Protein AF-A0A960D565-F1 (afdb_monomer_lite)

Sequence (225 aa):
TYYKDFEEKGSPVTPAINPNILAIGGDLSMMVARTDEEAIKRLGVGGGFFSFGIMHYYLTGMHTPGRTKVWELYEQAVKEDPTLAYGPGRGAIGSPDTVRQFLRDYEASGVDEIILLLNPRAHEGIMESIEIMGSEILPEFIERDEKAVAAKAKRLEPVIEKVEARRRPSEAPLFDDTYAFGGLPTGQGGKFTASEIPEAWAEINEGRVQAAQAEKDARAREASS

Radius of gyration: 29.11 Å; chains: 1; bounding box: 78×40×80 Å

Foldseek 3Di:
DLLVCLLPPAADQDPDDDSAAEDDDLQAAAFEDQWLVVLQVQLPLQRLLSVQVCCQPPPDHDDDPPPDDSVVVQVVVCVVPVVSSHGPPSHCTTYLVSNLVVVVVCVVVVHLHYDHDHGDGPPVRVVVRVVCCVPPRVVVCVVCNVVVVVVVCVVCVVSVVSNHVNYDPHPDDDDDPPDDDDPWDADDPRPDTDCVVVVVVVVVVVVVVVVVVVVVVVVVVVVVD

pLDDT: mean 88.99, std 9.11, range [56.94, 98.38]

Structure (mmCIF, N/CA/C/O backbone):
data_AF-A0A960D565-F1
#
_entry.id   AF-A0A960D565-F1
#
loop_
_atom_site.group_PDB
_atom_site.id
_atom_site.type_symbol
_atom_site.label_atom_id
_atom_site.label_alt_id
_atom_site.label_comp_id
_atom_site.label_asym_id
_atom_site.label_entity_id
_atom_site.label_seq_id
_atom_site.pdbx_PDB_ins_code
_atom_site.Cartn_x
_atom_site.Cartn_y
_atom_site.Cartn_z
_atom_site.occupancy
_atom_site.B_iso_or_equiv
_atom_site.auth_seq_id
_atom_site.auth_comp_id
_atom_site.auth_asym_id
_atom_site.auth_atom_id
_atom_site.pdbx_PDB_model_num
ATOM 1 N N . THR A 1 1 ? -4.685 6.813 -20.535 1.00 85.06 1 THR A N 1
ATOM 2 C CA . THR A 1 1 ? -4.817 5.801 -19.463 1.00 85.06 1 THR A CA 1
ATOM 3 C C . THR A 1 1 ? -3.486 5.099 -19.337 1.00 85.06 1 THR A C 1
ATOM 5 O O . THR A 1 1 ? -2.780 5.032 -20.338 1.00 85.06 1 THR A O 1
ATOM 8 N N . TYR A 1 2 ? -3.149 4.575 -18.156 1.00 93.25 2 TYR A N 1
ATOM 9 C CA . TYR A 1 2 ? -1.852 3.935 -17.899 1.00 93.25 2 TYR A CA 1
ATOM 10 C C . TYR A 1 2 ? -1.435 2.951 -19.007 1.00 93.25 2 TYR A C 1
ATOM 12 O O . TYR A 1 2 ? -0.398 3.142 -19.629 1.00 93.25 2 TYR A O 1
ATOM 20 N N . TYR A 1 3 ? -2.282 1.968 -19.341 1.00 95.00 3 TYR A N 1
ATOM 21 C CA . TYR A 1 3 ? -1.931 0.941 -20.332 1.00 95.00 3 TYR A CA 1
ATOM 22 C C . TYR A 1 3 ? -1.745 1.475 -21.756 1.00 95.00 3 TYR A C 1
ATOM 24 O O . TYR A 1 3 ? -0.955 0.914 -22.508 1.00 95.00 3 TYR A O 1
ATOM 32 N N . LYS A 1 4 ? -2.426 2.570 -22.121 1.00 95.62 4 LYS A N 1
ATOM 33 C CA . LYS A 1 4 ? -2.224 3.222 -23.420 1.00 95.62 4 LYS A CA 1
ATOM 34 C C . LYS A 1 4 ? -0.838 3.859 -23.490 1.00 95.62 4 LYS A C 1
ATOM 36 O O . LYS A 1 4 ? -0.105 3.624 -24.440 1.00 95.62 4 LYS A O 1
ATOM 41 N N . ASP A 1 5 ? -0.471 4.640 -22.474 1.00 96.62 5 ASP A N 1
ATOM 42 C CA . ASP A 1 5 ? 0.853 5.265 -22.421 1.00 96.62 5 ASP A CA 1
ATOM 43 C C . ASP A 1 5 ? 1.962 4.211 -22.301 1.00 96.62 5 ASP A C 1
ATOM 45 O O . ASP A 1 5 ? 2.998 4.334 -22.953 1.00 96.62 5 ASP A O 1
ATOM 49 N N . PHE A 1 6 ? 1.722 3.147 -21.532 1.00 96.56 6 PHE A N 1
ATOM 50 C CA . PHE A 1 6 ? 2.617 2.000 -21.440 1.00 96.56 6 PHE A CA 1
ATOM 51 C C . PHE A 1 6 ? 2.845 1.354 -22.814 1.00 96.56 6 PHE A C 1
ATOM 53 O O . PHE A 1 6 ? 3.991 1.220 -23.232 1.00 96.56 6 PHE A O 1
ATOM 60 N N . GLU A 1 7 ? 1.783 1.044 -23.563 1.00 97.50 7 GLU A N 1
ATOM 61 C CA . GLU A 1 7 ? 1.895 0.474 -24.910 1.00 97.50 7 GLU A CA 1
ATOM 62 C C . GLU A 1 7 ? 2.591 1.421 -25.896 1.00 97.50 7 GLU A C 1
ATOM 64 O O . GLU A 1 7 ? 3.487 1.003 -26.632 1.00 97.50 7 GLU A O 1
ATOM 69 N N . GLU A 1 8 ? 2.199 2.694 -25.931 1.00 97.50 8 GLU A N 1
ATOM 70 C CA . GLU A 1 8 ? 2.663 3.659 -26.933 1.00 97.50 8 GLU A CA 1
ATOM 71 C C . GLU A 1 8 ? 4.096 4.142 -26.676 1.00 97.50 8 GLU A C 1
ATOM 73 O O . GLU A 1 8 ? 4.833 4.397 -27.629 1.00 97.50 8 GLU A O 1
ATOM 78 N N . LYS A 1 9 ? 4.498 4.268 -25.405 1.00 96.69 9 LYS A N 1
ATOM 79 C CA . LYS A 1 9 ? 5.725 4.983 -25.005 1.00 96.69 9 LYS A CA 1
ATOM 80 C C . LYS A 1 9 ? 6.667 4.166 -24.122 1.00 96.69 9 LYS A C 1
ATOM 82 O O . LYS A 1 9 ? 7.803 4.591 -23.925 1.00 96.69 9 LYS A O 1
ATOM 87 N N . GLY A 1 10 ? 6.232 3.025 -23.585 1.00 96.19 10 GLY A N 1
ATOM 88 C CA . GLY A 1 10 ? 7.044 2.202 -22.690 1.00 96.19 10 GLY A CA 1
ATOM 89 C C . GLY A 1 10 ? 8.362 1.765 -23.334 1.00 96.19 10 GLY A C 1
ATOM 90 O O . GLY A 1 10 ? 8.370 1.286 -24.471 1.00 96.19 10 GLY A O 1
ATOM 91 N N . SER A 1 11 ? 9.463 1.931 -22.592 1.00 95.00 11 SER A N 1
ATOM 92 C CA . SER A 1 11 ? 10.808 1.446 -22.927 1.00 95.00 11 SER A CA 1
ATOM 93 C C . SER A 1 11 ? 11.440 0.859 -21.655 1.00 95.00 11 SER A C 1
ATOM 95 O O . SER A 1 11 ? 11.743 1.610 -20.723 1.00 95.00 11 SER A O 1
ATOM 97 N N . PRO A 1 12 ? 11.580 -0.473 -21.562 1.00 94.25 12 PRO A N 1
ATOM 98 C CA . PRO A 1 12 ? 12.093 -1.137 -20.370 1.00 94.25 12 PRO A CA 1
ATOM 99 C C . PRO A 1 12 ? 13.571 -0.844 -20.121 1.00 94.25 12 PRO A C 1
ATOM 101 O O . PRO A 1 12 ? 14.382 -0.840 -21.048 1.00 94.25 12 PRO A O 1
ATOM 104 N N . VAL A 1 13 ? 13.925 -0.701 -18.845 1.00 90.75 13 VAL A N 1
ATOM 105 C CA . VAL A 1 13 ? 15.321 -0.599 -18.379 1.00 90.75 13 VAL A CA 1
ATOM 106 C C . VAL A 1 13 ? 15.729 -1.778 -17.493 1.00 90.75 13 VAL A C 1
ATOM 108 O O . VAL A 1 13 ? 16.907 -2.101 -17.397 1.00 90.75 13 VAL A O 1
ATOM 111 N N . THR A 1 14 ? 14.758 -2.466 -16.888 1.00 88.88 14 THR A N 1
ATOM 112 C CA . THR A 1 14 ? 14.962 -3.658 -16.056 1.00 88.88 14 THR A CA 1
ATOM 113 C C . THR A 1 14 ? 14.740 -4.937 -16.860 1.00 88.88 14 THR A C 1
ATOM 115 O O . THR A 1 14 ? 13.926 -4.922 -17.787 1.00 88.88 14 THR A O 1
ATOM 118 N N . PRO A 1 15 ? 15.402 -6.059 -16.519 1.00 85.94 15 PRO A N 1
ATOM 119 C CA . PRO A 1 15 ? 15.231 -7.322 -17.242 1.00 85.94 15 PRO A CA 1
ATOM 120 C C . PRO A 1 15 ? 13.779 -7.812 -17.301 1.00 85.94 15 PRO A C 1
ATOM 122 O O . PRO A 1 15 ? 13.343 -8.302 -18.334 1.00 85.94 15 PRO A O 1
ATOM 125 N N . ALA A 1 16 ? 13.019 -7.629 -16.219 1.00 92.62 16 ALA A N 1
ATOM 126 C CA . ALA A 1 16 ? 11.606 -7.980 -16.158 1.00 92.62 16 ALA A CA 1
ATOM 127 C C . ALA A 1 16 ? 10.717 -6.735 -16.274 1.00 92.62 16 ALA A C 1
ATOM 129 O O . ALA A 1 16 ? 11.010 -5.692 -15.680 1.00 92.62 16 ALA A O 1
ATOM 130 N N . ILE A 1 17 ? 9.619 -6.873 -17.018 1.00 95.06 17 ILE A N 1
ATOM 131 C CA . ILE A 1 17 ? 8.534 -5.895 -17.103 1.00 95.06 17 ILE A CA 1
ATOM 132 C C . ILE A 1 17 ? 7.437 -6.320 -16.123 1.00 95.06 17 ILE A C 1
ATOM 134 O O . ILE A 1 17 ? 6.925 -7.432 -16.227 1.00 95.06 17 ILE A O 1
ATOM 138 N N . ASN A 1 18 ? 7.033 -5.418 -15.226 1.00 94.88 18 ASN A N 1
ATOM 139 C CA . ASN A 1 18 ? 5.827 -5.571 -14.416 1.00 94.88 18 ASN A CA 1
ATOM 140 C C . ASN A 1 18 ? 4.820 -4.464 -14.792 1.00 94.88 18 ASN A C 1
ATOM 142 O O . ASN A 1 18 ? 5.065 -3.303 -14.461 1.00 94.88 18 ASN A O 1
ATOM 146 N N . PRO A 1 19 ? 3.716 -4.786 -15.494 1.00 94.94 19 PRO A N 1
ATOM 147 C CA . PRO A 1 19 ? 2.692 -3.816 -15.869 1.00 94.94 19 PRO A CA 1
ATOM 148 C C . PRO A 1 19 ? 1.563 -3.697 -14.822 1.00 94.94 19 PRO A C 1
ATOM 150 O O . PRO A 1 19 ? 0.456 -3.279 -15.168 1.00 94.94 19 PRO A O 1
ATOM 153 N N . ASN A 1 20 ? 1.779 -4.134 -13.577 1.00 95.50 20 ASN A N 1
ATOM 154 C CA . ASN A 1 20 ? 0.812 -3.977 -12.490 1.00 95.50 20 ASN A CA 1
ATOM 155 C C . ASN A 1 20 ? 0.698 -2.529 -12.016 1.00 95.50 20 ASN A C 1
ATOM 157 O O . ASN A 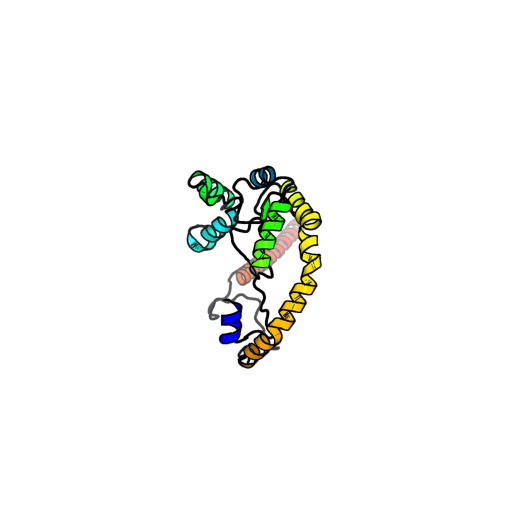1 20 ? 1.672 -1.774 -11.983 1.00 95.50 20 ASN A O 1
ATOM 161 N N . ILE A 1 21 ? -0.522 -2.156 -11.640 1.00 94.88 21 ILE A N 1
ATOM 162 C CA . ILE A 1 21 ? -0.859 -0.891 -11.007 1.00 94.88 21 ILE A CA 1
ATOM 163 C C . ILE A 1 21 ? -1.050 -1.163 -9.520 1.00 94.88 21 ILE A C 1
ATOM 165 O O . ILE A 1 21 ? -2.016 -1.804 -9.109 1.00 94.88 21 ILE A O 1
ATOM 169 N N . LEU A 1 22 ? -0.132 -0.624 -8.725 1.00 94.50 22 LEU A N 1
ATOM 170 C CA . LEU A 1 22 ? -0.227 -0.591 -7.275 1.00 94.50 22 LEU A CA 1
ATOM 171 C C . LEU A 1 22 ? -0.878 0.724 -6.835 1.00 94.50 22 LEU A C 1
ATOM 173 O O . LEU A 1 22 ? -0.367 1.808 -7.129 1.00 94.50 22 LEU A O 1
ATOM 177 N N . ALA A 1 23 ? -1.980 0.632 -6.096 1.00 91.06 23 ALA A N 1
ATOM 178 C CA . ALA A 1 23 ? -2.520 1.752 -5.347 1.00 91.06 23 ALA A CA 1
ATOM 179 C C . ALA A 1 23 ? -1.784 1.886 -4.009 1.00 91.06 23 ALA A C 1
ATOM 181 O O . ALA A 1 23 ? -1.830 1.011 -3.142 1.00 91.06 23 ALA A O 1
ATOM 182 N N . ILE A 1 24 ? -1.122 3.026 -3.848 1.00 85.25 24 ILE A N 1
ATOM 183 C CA . ILE A 1 24 ? -0.512 3.469 -2.601 1.00 85.25 24 ILE A CA 1
ATOM 184 C C . ILE A 1 24 ? -0.930 4.919 -2.363 1.00 85.25 24 ILE A C 1
ATOM 186 O O . ILE A 1 24 ? -0.957 5.728 -3.290 1.00 85.25 24 ILE A O 1
ATOM 190 N N . GLY A 1 25 ? -1.264 5.254 -1.124 1.00 69.75 25 GLY A N 1
ATOM 191 C CA . GLY A 1 25 ? -1.699 6.592 -0.745 1.00 69.75 25 GLY A CA 1
ATOM 192 C C . GLY A 1 25 ? -1.537 6.780 0.751 1.00 69.75 25 GLY A C 1
ATOM 193 O O . GLY A 1 25 ? -1.761 5.847 1.521 1.00 69.75 25 GLY A O 1
ATOM 194 N N . GLY A 1 26 ? -1.122 7.978 1.173 1.00 67.88 26 GLY A N 1
ATOM 195 C CA . GLY A 1 26 ? -0.968 8.286 2.599 1.00 67.88 26 GLY A CA 1
ATOM 196 C C . GLY A 1 26 ? -2.291 8.322 3.370 1.00 67.88 26 GLY A C 1
ATOM 197 O O . GLY A 1 26 ? -2.299 8.398 4.596 1.00 67.88 26 GLY A O 1
ATOM 198 N N . ASP A 1 27 ? -3.402 8.240 2.645 1.00 72.25 27 ASP A N 1
ATOM 199 C CA . ASP A 1 27 ? -4.770 8.209 3.123 1.00 72.25 27 ASP A CA 1
ATOM 200 C C . ASP A 1 27 ? -5.386 6.797 3.173 1.00 72.25 27 ASP A C 1
ATOM 202 O O . ASP A 1 27 ? -6.397 6.632 3.858 1.00 72.25 27 ASP A O 1
ATOM 206 N N . LEU A 1 28 ? -4.733 5.773 2.591 1.00 83.19 28 LEU A N 1
ATOM 207 C CA . LEU A 1 28 ? -5.155 4.358 2.592 1.00 83.19 28 LEU A CA 1
ATOM 208 C C . LEU A 1 28 ? -4.967 3.662 3.954 1.00 83.19 28 LEU A C 1
ATOM 210 O O . LEU A 1 28 ? -4.395 2.575 4.063 1.00 83.19 28 LEU A O 1
ATOM 214 N N . SER A 1 29 ? -5.454 4.286 5.023 1.00 89.25 29 SER A N 1
ATOM 215 C CA . SER A 1 29 ? -5.523 3.664 6.344 1.00 89.25 29 SER A CA 1
ATOM 216 C C . SER A 1 29 ? -6.445 2.448 6.340 1.00 89.25 29 SER A C 1
ATOM 218 O O . SER A 1 29 ? -7.487 2.446 5.685 1.00 89.25 29 SER A O 1
ATOM 220 N N . MET A 1 30 ? -6.097 1.442 7.138 1.00 92.62 30 MET A N 1
ATOM 221 C CA . MET A 1 30 ? -6.957 0.304 7.435 1.00 92.62 30 MET A CA 1
ATOM 222 C C . MET A 1 30 ? -7.348 0.299 8.908 1.00 92.62 30 MET A C 1
ATOM 224 O O . MET A 1 30 ? -6.510 0.451 9.798 1.00 92.62 30 MET A O 1
ATOM 228 N N . MET A 1 31 ? -8.634 0.091 9.157 1.00 94.50 31 MET A N 1
ATOM 229 C CA . MET A 1 31 ? -9.167 -0.233 10.474 1.00 94.50 31 MET A CA 1
ATOM 230 C C . MET A 1 31 ? -10.459 -1.009 10.268 1.00 94.50 31 MET A C 1
ATOM 232 O O . MET A 1 31 ? -11.455 -0.441 9.819 1.00 94.50 31 MET A O 1
ATOM 236 N N . VAL A 1 32 ? -10.434 -2.302 10.576 1.00 96.00 32 VAL A N 1
ATOM 237 C CA . VAL A 1 32 ? -11.575 -3.191 10.351 1.00 96.00 32 VAL A CA 1
ATOM 238 C C . VAL A 1 32 ? -12.155 -3.592 11.698 1.00 96.00 32 VAL A C 1
ATOM 240 O O . VAL A 1 32 ? -11.440 -3.986 12.618 1.00 96.00 32 VAL A O 1
ATOM 243 N N . ALA A 1 33 ? -13.468 -3.474 11.834 1.00 96.81 33 ALA A N 1
ATOM 244 C CA . ALA A 1 33 ? -14.188 -3.922 13.018 1.00 96.81 33 ALA A CA 1
ATOM 245 C C . ALA A 1 33 ? -15.498 -4.591 12.606 1.00 96.81 33 ALA A C 1
ATOM 247 O O . ALA A 1 33 ? -15.840 -4.641 11.432 1.00 96.81 33 ALA A O 1
ATOM 248 N N . ARG A 1 34 ? -16.266 -5.096 13.573 1.00 97.12 34 ARG A N 1
ATOM 249 C CA . ARG A 1 34 ? -17.564 -5.736 13.298 1.00 97.12 34 ARG A CA 1
ATOM 250 C C . ARG A 1 34 ? -18.600 -4.786 12.686 1.00 97.12 34 ARG A C 1
ATOM 252 O O . ARG A 1 34 ? -19.482 -5.236 11.967 1.00 97.12 34 ARG A O 1
ATOM 259 N N . THR A 1 35 ? -18.479 -3.492 12.962 1.00 97.25 35 THR A N 1
ATOM 260 C CA . THR A 1 35 ? -19.380 -2.426 12.499 1.00 97.25 35 THR A CA 1
ATOM 261 C C . THR A 1 35 ? -18.566 -1.205 12.091 1.00 97.25 35 THR A C 1
ATOM 263 O O . THR A 1 35 ? -17.500 -0.969 12.671 1.00 97.25 35 THR A O 1
ATOM 266 N N . ASP A 1 36 ? -19.097 -0.388 11.185 1.00 95.88 36 ASP A N 1
ATOM 267 C CA . ASP A 1 36 ? -18.451 0.846 10.727 1.00 95.88 36 ASP A CA 1
ATOM 268 C C . ASP A 1 36 ? -18.166 1.811 11.888 1.00 95.88 36 ASP A C 1
ATOM 270 O O . ASP A 1 36 ? -17.071 2.366 11.990 1.00 95.88 36 ASP A O 1
ATOM 274 N N . GLU A 1 37 ? -19.102 1.953 12.827 1.00 95.81 37 GLU A N 1
ATOM 275 C CA . GLU A 1 37 ? -18.974 2.852 13.978 1.00 95.81 37 GLU A CA 1
ATOM 276 C C . GLU A 1 37 ? -17.808 2.461 14.890 1.00 95.81 37 GLU A C 1
ATOM 278 O O . GLU A 1 37 ? -17.038 3.313 15.336 1.00 95.81 37 GLU A O 1
ATOM 283 N N . GLU A 1 38 ? -17.654 1.164 15.154 1.00 95.62 38 GLU A N 1
ATOM 284 C CA . GLU A 1 38 ? -16.557 0.647 15.972 1.00 95.62 38 GLU A CA 1
ATOM 285 C C . GLU A 1 38 ? -15.209 0.812 15.257 1.00 95.62 38 GLU A C 1
ATOM 287 O O . GLU A 1 38 ? -14.231 1.199 15.894 1.00 95.62 38 GLU A O 1
ATOM 292 N N . ALA A 1 39 ? -15.151 0.615 13.935 1.00 94.44 39 ALA A N 1
ATOM 293 C CA . ALA A 1 39 ? -13.942 0.871 13.153 1.00 94.44 39 ALA A CA 1
ATOM 294 C C . ALA A 1 39 ? -13.538 2.352 13.215 1.00 94.44 39 ALA A C 1
ATOM 296 O O . ALA A 1 39 ? -12.376 2.667 13.467 1.00 94.44 39 ALA A O 1
ATOM 297 N N . ILE A 1 40 ? -14.497 3.272 13.075 1.00 92.12 40 ILE A N 1
ATOM 298 C CA . ILE A 1 40 ? -14.267 4.722 13.182 1.00 92.12 40 ILE A CA 1
ATOM 299 C C . ILE A 1 40 ? -13.796 5.098 14.584 1.00 92.12 40 ILE A C 1
ATOM 301 O O . ILE A 1 40 ? -12.814 5.822 14.742 1.00 92.12 40 ILE A O 1
ATOM 305 N N . LYS A 1 41 ? -14.458 4.582 15.620 1.00 92.81 41 LYS A N 1
ATOM 306 C CA . LYS A 1 41 ? -14.073 4.819 17.015 1.00 92.81 41 LYS A CA 1
ATOM 307 C C . LYS A 1 41 ? -12.656 4.316 17.292 1.00 92.81 41 LYS A C 1
ATOM 309 O O . LYS A 1 41 ? -11.856 5.027 17.904 1.00 92.81 41 LYS A O 1
ATOM 314 N N . ARG A 1 42 ? -12.322 3.117 16.808 1.00 92.38 42 ARG A N 1
ATOM 315 C CA . ARG A 1 42 ? -10.977 2.541 16.918 1.00 92.38 42 ARG A CA 1
ATOM 316 C C . ARG A 1 42 ? -9.956 3.319 16.129 1.00 92.38 42 ARG A C 1
ATOM 318 O O . ARG A 1 42 ? -8.860 3.484 16.645 1.00 92.38 42 ARG A O 1
ATOM 325 N N . LEU A 1 43 ? -10.288 3.840 14.951 1.00 90.94 43 LEU A N 1
ATOM 326 C CA . LEU A 1 43 ? -9.401 4.683 14.150 1.00 90.94 43 LEU A CA 1
ATOM 327 C C . LEU A 1 43 ? -9.174 6.054 14.790 1.00 90.94 43 LEU A C 1
ATOM 329 O O . LEU A 1 43 ? -8.057 6.562 14.733 1.00 90.94 43 LEU A O 1
ATOM 333 N N . GLY A 1 44 ? -10.195 6.633 15.431 1.00 91.00 44 GLY A N 1
ATOM 334 C CA . GLY A 1 44 ? -10.160 7.967 16.033 1.00 91.00 44 GLY A CA 1
ATOM 335 C C . GLY A 1 44 ? -9.550 8.990 15.083 1.00 91.00 44 GLY A C 1
ATOM 336 O O . GLY A 1 44 ? -10.069 9.200 13.997 1.00 91.00 44 GLY A O 1
ATOM 337 N N . VAL A 1 45 ? -8.427 9.594 15.480 1.00 90.38 45 VAL A N 1
ATOM 338 C CA . VAL A 1 45 ? -7.703 10.561 14.643 1.00 90.38 45 VAL A CA 1
ATOM 339 C C . VAL A 1 45 ? -6.536 9.947 13.876 1.00 90.38 45 VAL A C 1
ATOM 341 O O . VAL A 1 45 ? -5.762 10.676 13.291 1.00 90.38 45 VAL A O 1
ATOM 344 N N . GLY A 1 46 ? -6.332 8.631 13.890 1.00 88.56 46 GLY A N 1
ATOM 345 C CA . GLY A 1 46 ? -5.123 8.012 13.334 1.00 88.56 46 GLY A CA 1
ATOM 346 C C . GLY A 1 46 ? -5.014 8.031 11.807 1.00 88.56 46 GLY A C 1
ATOM 347 O O . GLY A 1 46 ? -3.926 7.784 11.295 1.00 88.56 46 GLY A O 1
ATOM 348 N N . GLY A 1 47 ? -6.101 8.313 11.084 1.00 89.12 47 GLY A N 1
ATOM 349 C CA . GLY A 1 47 ? -6.184 8.129 9.633 1.00 89.12 47 GLY A CA 1
ATOM 350 C C . GLY A 1 47 ? -5.183 8.952 8.816 1.00 89.12 47 GLY A C 1
ATOM 351 O O . GLY A 1 47 ? -4.666 8.459 7.816 1.00 89.12 47 GLY A O 1
ATOM 352 N N . GLY A 1 48 ? -4.893 10.186 9.230 1.00 89.31 48 GLY A N 1
ATOM 353 C CA . GLY A 1 48 ? -4.004 11.106 8.511 1.00 89.31 48 GLY A CA 1
ATOM 354 C C . GLY A 1 48 ? -2.577 11.177 9.043 1.00 89.31 48 GLY A C 1
ATOM 355 O O . GLY A 1 48 ? -1.776 11.972 8.544 1.00 89.31 48 GLY A O 1
ATOM 356 N N . PHE A 1 49 ? -2.223 10.341 10.024 1.00 90.81 49 PHE A N 1
ATOM 357 C CA . PHE A 1 49 ? -0.910 10.397 10.665 1.00 90.81 49 PHE A CA 1
ATOM 358 C C . PHE A 1 49 ? 0.240 10.154 9.682 1.00 90.81 49 PHE A C 1
ATOM 360 O O . PHE A 1 49 ? 1.244 10.864 9.720 1.00 90.81 49 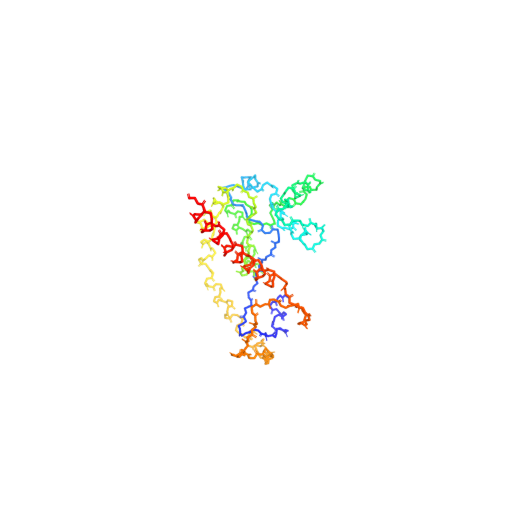PHE A O 1
ATOM 367 N N . PHE A 1 50 ? 0.093 9.189 8.772 1.00 89.88 50 PHE A N 1
ATOM 368 C CA . PHE A 1 50 ? 1.134 8.885 7.793 1.00 89.88 50 PHE A CA 1
ATOM 369 C C . PHE A 1 50 ? 1.390 10.060 6.835 1.00 89.88 50 PHE A C 1
ATOM 371 O O . PHE A 1 50 ? 2.539 10.467 6.655 1.00 89.88 50 PHE A O 1
ATOM 378 N N . SER A 1 51 ? 0.332 10.671 6.288 1.00 88.69 51 SER A N 1
ATOM 379 C CA . SER A 1 51 ? 0.447 11.887 5.469 1.00 88.69 51 SER A CA 1
ATOM 380 C C . SER A 1 51 ? 1.077 13.047 6.238 1.00 88.69 51 SER A C 1
ATOM 382 O O . SER A 1 51 ? 1.951 13.735 5.706 1.00 88.69 51 SER A O 1
ATOM 384 N N . PHE A 1 52 ? 0.698 13.243 7.504 1.00 90.56 52 PHE A N 1
ATOM 385 C CA . PHE A 1 52 ? 1.343 14.234 8.364 1.00 90.56 52 PHE A CA 1
ATOM 386 C C . PHE A 1 52 ? 2.841 13.947 8.540 1.00 90.56 52 PHE A C 1
ATOM 388 O O . PHE A 1 52 ? 3.660 14.860 8.447 1.00 90.56 52 PHE A O 1
ATOM 395 N N . GLY A 1 53 ? 3.215 12.680 8.735 1.00 90.75 53 GLY A N 1
ATOM 396 C CA . GLY A 1 53 ? 4.605 12.240 8.826 1.00 90.75 53 GLY A CA 1
ATOM 397 C C . GLY A 1 53 ? 5.411 12.576 7.572 1.00 90.75 53 GLY A C 1
ATOM 398 O O . GLY A 1 53 ? 6.496 13.142 7.688 1.00 90.75 53 GLY A O 1
ATOM 399 N N . ILE A 1 54 ? 4.871 12.311 6.376 1.00 89.81 54 ILE A N 1
ATOM 400 C CA . ILE A 1 54 ? 5.516 12.695 5.108 1.00 89.81 54 ILE A CA 1
ATOM 401 C C . ILE A 1 54 ? 5.783 14.203 5.082 1.00 89.81 54 ILE A C 1
ATOM 403 O O . ILE A 1 54 ? 6.908 14.625 4.815 1.00 89.81 54 ILE A O 1
ATOM 407 N N . MET A 1 55 ? 4.778 15.019 5.405 1.00 90.56 55 MET A N 1
ATOM 408 C CA . MET A 1 55 ? 4.934 16.475 5.433 1.00 90.56 55 MET A CA 1
ATOM 409 C C . MET A 1 55 ? 5.996 16.913 6.448 1.00 90.56 55 MET A C 1
ATOM 411 O O . MET A 1 55 ? 6.844 17.745 6.128 1.00 90.56 55 MET A O 1
ATOM 415 N N . HIS A 1 56 ? 5.999 16.321 7.645 1.00 92.12 56 HIS A N 1
ATOM 416 C CA . HIS A 1 56 ? 6.989 16.612 8.678 1.00 92.12 56 HIS A CA 1
ATOM 417 C C . HIS A 1 56 ? 8.413 16.292 8.206 1.00 92.12 56 HIS A C 1
ATOM 419 O O . HIS A 1 56 ? 9.297 17.130 8.339 1.00 92.12 56 HIS A O 1
ATOM 425 N N . TYR A 1 57 ? 8.650 15.108 7.642 1.00 91.00 57 TYR A N 1
ATOM 426 C CA . TYR A 1 57 ? 10.007 14.684 7.287 1.00 91.00 57 TYR A CA 1
ATOM 427 C C . TYR A 1 57 ? 10.548 15.325 6.010 1.00 91.00 57 TYR A C 1
ATOM 429 O O . TYR A 1 57 ? 11.754 15.539 5.915 1.00 91.00 57 TYR A O 1
ATOM 437 N N . TYR A 1 58 ? 9.689 15.619 5.034 1.00 88.12 58 TYR A N 1
ATOM 438 C CA . TYR A 1 58 ? 10.143 16.051 3.711 1.00 88.12 58 TYR A CA 1
ATOM 439 C C . TYR A 1 58 ? 9.914 17.532 3.413 1.00 88.12 58 TYR A C 1
ATOM 441 O O . TYR A 1 58 ? 10.498 18.033 2.453 1.00 88.12 58 TYR A O 1
ATOM 449 N N . LEU A 1 59 ? 9.065 18.232 4.173 1.00 86.50 59 LEU A N 1
ATOM 450 C CA . LEU A 1 59 ? 8.621 19.576 3.791 1.00 86.50 59 LEU A CA 1
ATOM 451 C C . LEU A 1 59 ? 8.686 20.599 4.927 1.00 86.50 59 LEU A C 1
ATOM 453 O O . LEU A 1 59 ? 9.351 21.620 4.778 1.00 86.50 59 LEU A O 1
ATOM 457 N N . THR A 1 60 ? 7.977 20.376 6.032 1.00 82.81 60 THR A N 1
ATOM 458 C CA . THR A 1 60 ? 7.679 21.444 7.006 1.00 82.81 60 THR A CA 1
ATOM 459 C C . THR A 1 60 ? 8.210 21.190 8.411 1.00 82.81 60 THR A C 1
ATOM 461 O O . THR A 1 60 ? 8.226 22.110 9.228 1.00 82.81 60 THR A O 1
ATOM 464 N N . GLY A 1 61 ? 8.621 19.964 8.728 1.00 87.38 61 GLY A N 1
ATOM 465 C CA . GLY A 1 61 ? 9.029 19.589 10.076 1.00 87.38 61 GLY A CA 1
ATOM 466 C C . GLY A 1 61 ? 10.518 19.772 10.338 1.00 87.38 61 GLY A C 1
ATOM 467 O O . GLY A 1 61 ? 11.359 19.696 9.447 1.00 87.38 61 GLY A O 1
ATOM 468 N N . MET A 1 62 ? 10.843 19.969 11.614 1.00 91.25 62 MET A N 1
ATOM 469 C CA . MET A 1 62 ? 12.200 19.841 12.130 1.00 91.25 62 MET A CA 1
ATOM 470 C C . MET A 1 62 ? 12.244 18.634 13.061 1.00 91.25 62 MET A C 1
ATOM 472 O O . MET A 1 62 ? 11.441 18.532 13.996 1.00 91.25 62 MET A O 1
ATOM 476 N N . HIS A 1 63 ? 13.172 17.715 12.804 1.00 93.38 63 HIS A N 1
ATOM 477 C CA . HIS A 1 63 ? 13.250 16.450 13.520 1.00 93.38 63 HIS A CA 1
ATOM 478 C C . HIS A 1 63 ? 14.560 16.321 14.295 1.00 93.38 63 HIS A C 1
ATOM 480 O O . HIS A 1 63 ? 15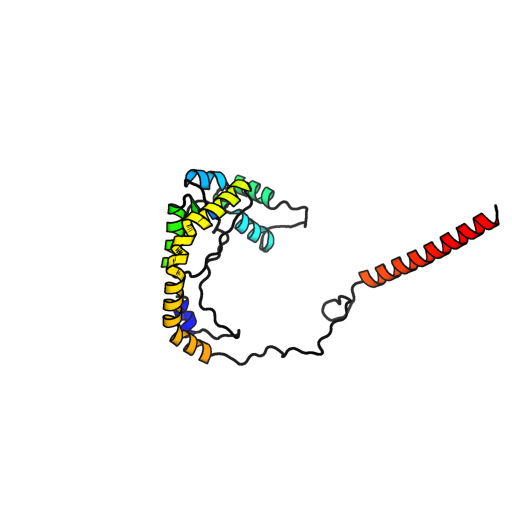.644 16.422 13.727 1.00 93.38 63 HIS A O 1
ATOM 486 N N . THR A 1 64 ? 14.446 16.005 15.582 1.00 95.50 64 THR A N 1
ATOM 487 C CA . THR A 1 64 ? 15.562 15.578 16.422 1.00 95.50 64 THR A CA 1
ATOM 488 C C . THR A 1 64 ? 15.408 14.079 16.692 1.00 95.50 64 THR A C 1
ATOM 490 O O . THR A 1 64 ? 14.474 13.693 17.411 1.00 95.50 64 THR A O 1
ATOM 493 N N . PRO A 1 65 ? 16.301 13.225 16.152 1.00 93.44 65 PRO A N 1
ATOM 494 C CA . PRO A 1 65 ? 16.227 11.776 16.326 1.00 93.44 65 PRO A CA 1
ATOM 495 C C . PRO A 1 65 ? 16.105 11.361 17.796 1.00 93.44 65 PRO A C 1
ATOM 497 O O . PRO A 1 65 ? 16.824 11.855 18.665 1.00 93.44 65 PRO A O 1
ATOM 500 N N . GLY A 1 66 ? 15.153 10.471 18.093 1.00 92.25 66 GLY A N 1
ATOM 501 C CA . GLY A 1 66 ? 14.908 9.970 19.453 1.00 92.25 66 GLY A CA 1
ATOM 502 C C . GLY A 1 66 ? 14.404 11.018 20.458 1.00 92.25 66 GLY A C 1
ATOM 503 O O . GLY A 1 66 ? 14.438 10.768 21.667 1.00 92.25 66 GLY A O 1
ATOM 504 N N . ARG A 1 67 ? 13.980 12.203 19.998 1.00 95.06 67 ARG A N 1
ATOM 505 C CA . ARG A 1 67 ? 13.426 13.279 20.842 1.00 95.06 67 ARG A CA 1
ATOM 506 C C . ARG A 1 67 ? 12.108 13.820 20.303 1.00 95.06 67 ARG A C 1
ATOM 508 O O . ARG A 1 67 ? 11.176 14.002 21.080 1.00 95.06 67 ARG A O 1
ATOM 515 N N . THR A 1 68 ? 12.015 14.064 18.997 1.00 95.25 68 THR A N 1
ATOM 516 C CA . THR A 1 68 ? 10.787 14.579 18.384 1.00 95.25 68 THR A CA 1
ATOM 517 C C . THR A 1 68 ? 9.710 13.502 18.370 1.00 95.25 68 THR A C 1
ATOM 519 O O . THR A 1 68 ? 9.845 12.468 17.715 1.00 95.25 68 THR A O 1
ATOM 522 N N . LYS A 1 69 ? 8.608 13.769 19.071 1.00 94.00 69 LYS A N 1
ATOM 523 C CA . LYS A 1 69 ? 7.441 12.891 19.129 1.00 94.00 69 LYS A CA 1
ATOM 524 C C . LYS A 1 69 ? 6.427 13.291 18.061 1.00 94.00 69 LYS A C 1
ATOM 526 O O . LYS A 1 69 ? 5.511 14.065 18.315 1.00 94.00 69 LYS A O 1
ATOM 531 N N . VAL A 1 70 ? 6.605 12.762 16.853 1.00 93.31 70 VAL A N 1
ATOM 532 C CA . VAL A 1 70 ? 5.788 13.131 15.680 1.00 93.31 70 VAL A CA 1
ATOM 533 C C . VAL A 1 70 ? 4.290 12.880 15.910 1.00 93.31 70 VAL A C 1
ATOM 535 O O . VAL A 1 70 ? 3.472 13.672 15.458 1.00 93.31 70 VAL A O 1
ATOM 538 N N . TRP A 1 71 ? 3.928 11.837 16.667 1.00 92.56 71 TRP A N 1
ATOM 539 C CA . TRP A 1 71 ? 2.533 11.569 17.044 1.00 92.56 71 TRP A CA 1
ATOM 540 C C . TRP A 1 71 ? 1.908 12.700 17.874 1.00 92.56 71 TRP A C 1
ATOM 542 O O . TRP A 1 71 ? 0.805 13.139 17.570 1.00 92.56 71 TRP A O 1
ATOM 552 N N . GLU A 1 72 ? 2.623 13.234 18.868 1.00 94.12 72 GLU A N 1
ATOM 553 C CA . GLU A 1 72 ? 2.100 14.328 19.699 1.00 94.12 72 GLU A CA 1
ATOM 554 C C . GLU A 1 72 ? 1.937 15.622 18.883 1.00 94.12 72 GLU A C 1
ATOM 556 O O . GLU A 1 72 ? 0.956 16.344 19.057 1.00 94.12 72 GLU A O 1
ATOM 561 N N . LEU A 1 73 ? 2.866 15.897 17.956 1.00 94.19 73 LEU A N 1
ATOM 562 C CA . LEU A 1 73 ? 2.753 17.028 17.025 1.00 94.19 73 LEU A CA 1
ATOM 563 C C . LEU A 1 73 ? 1.536 16.885 16.107 1.00 94.19 73 LEU A C 1
ATOM 565 O O . LEU A 1 73 ? 0.829 17.858 15.858 1.00 94.19 73 LEU A O 1
ATOM 569 N N . TYR A 1 74 ? 1.277 15.670 15.630 1.00 93.25 74 TYR A N 1
ATOM 570 C CA . TYR A 1 74 ? 0.101 15.373 14.826 1.00 93.25 74 TYR A CA 1
ATOM 571 C C . TYR A 1 74 ? -1.197 15.585 15.610 1.00 93.25 74 TYR A C 1
ATOM 573 O O . TYR A 1 74 ? -2.098 16.265 15.131 1.00 93.25 74 TYR A O 1
ATOM 581 N N . GLU A 1 75 ? -1.292 15.070 16.837 1.00 93.12 75 GLU A N 1
ATOM 582 C CA . GLU A 1 75 ? -2.474 15.274 17.682 1.00 93.12 75 GLU A CA 1
ATOM 583 C C . GLU A 1 75 ? -2.730 16.757 17.979 1.00 93.12 75 GLU A C 1
ATOM 585 O O . GLU A 1 75 ? -3.884 17.170 18.085 1.00 93.12 75 GLU A O 1
ATOM 590 N N . GLN A 1 76 ? -1.675 17.565 18.121 1.00 94.75 76 GLN A N 1
ATOM 591 C CA . GLN A 1 76 ? -1.797 19.020 18.247 1.00 94.75 76 GLN A CA 1
ATOM 592 C C . GLN A 1 76 ? -2.326 19.646 16.956 1.00 94.75 76 GLN A C 1
ATOM 594 O O . GLN A 1 76 ? -3.311 20.378 17.006 1.00 94.75 76 GLN A O 1
ATOM 599 N N . ALA A 1 77 ? -1.753 19.288 15.806 1.00 93.62 77 ALA A N 1
ATOM 600 C CA . ALA A 1 77 ? -2.209 19.783 14.511 1.00 93.62 77 ALA A CA 1
ATOM 601 C C . ALA A 1 77 ? -3.676 19.416 14.234 1.00 93.62 77 ALA A C 1
ATOM 603 O O . ALA A 1 77 ? -4.433 20.254 13.763 1.00 93.62 77 ALA A O 1
ATOM 604 N N . VAL A 1 78 ? -4.121 18.208 14.595 1.00 94.06 78 VAL A N 1
ATOM 605 C CA . VAL A 1 78 ? -5.527 17.786 14.449 1.00 94.06 78 VAL A CA 1
ATOM 606 C C . VAL A 1 78 ? -6.473 18.582 15.359 1.00 94.06 78 VAL A C 1
ATOM 608 O O . VAL A 1 78 ? -7.628 18.803 15.000 1.00 94.06 78 VAL A O 1
ATOM 611 N N . LYS A 1 79 ? -6.018 19.027 16.539 1.00 94.88 79 LYS A N 1
ATOM 612 C CA . LYS A 1 79 ? -6.827 19.908 17.404 1.00 94.88 79 LYS A CA 1
ATOM 613 C C . LYS A 1 79 ? -7.036 21.284 16.773 1.00 94.88 79 LYS A C 1
ATOM 615 O O . LYS A 1 79 ? -8.082 21.885 16.997 1.00 94.88 79 LYS A O 1
ATOM 620 N N . GLU A 1 80 ? -6.051 21.772 16.024 1.00 94.94 80 GLU A N 1
ATOM 621 C CA . GLU A 1 80 ? -6.121 23.046 15.299 1.00 94.94 80 GLU A CA 1
ATOM 622 C C . GLU A 1 80 ? -6.914 22.911 13.990 1.00 94.94 80 GLU A C 1
ATOM 624 O O . GLU A 1 80 ? -7.741 23.767 13.680 1.00 94.94 80 GLU A O 1
ATOM 629 N N . ASP A 1 81 ? -6.711 21.810 13.264 1.00 92.75 81 ASP A N 1
ATOM 630 C CA . ASP A 1 81 ? -7.401 21.465 12.023 1.00 92.75 81 ASP A CA 1
ATOM 631 C C . ASP A 1 81 ? -7.873 19.994 12.036 1.00 92.75 81 ASP A C 1
ATOM 633 O O . ASP A 1 81 ? -7.133 19.077 11.654 1.00 92.75 81 ASP A O 1
ATOM 637 N N . PRO A 1 82 ? -9.141 19.744 12.413 1.00 90.19 82 PRO A N 1
ATOM 638 C CA . PRO A 1 82 ? -9.711 18.399 12.442 1.00 90.19 82 PRO A CA 1
ATOM 639 C C . PRO A 1 82 ? -9.736 17.684 11.085 1.00 90.19 82 PRO A C 1
ATOM 641 O O . PRO A 1 82 ? -9.875 16.460 11.048 1.00 90.19 82 PRO A O 1
ATOM 644 N N . THR A 1 83 ? -9.598 18.402 9.963 1.00 88.25 83 THR A N 1
ATOM 645 C CA . THR A 1 83 ? -9.601 17.786 8.624 1.00 88.25 83 THR A CA 1
ATOM 646 C C . THR A 1 83 ? -8.365 16.920 8.373 1.00 88.25 83 THR A C 1
ATOM 648 O O . THR A 1 83 ? -8.394 16.031 7.516 1.00 88.25 83 THR A O 1
ATOM 651 N N . LEU A 1 84 ? -7.310 17.105 9.174 1.00 88.12 84 LEU A N 1
ATOM 652 C CA . LEU A 1 84 ? -6.088 16.305 9.138 1.00 88.12 84 LEU A CA 1
ATOM 653 C C . LEU A 1 84 ? -6.281 14.872 9.643 1.00 88.12 84 LEU A C 1
ATOM 655 O O . LEU A 1 84 ? -5.476 14.018 9.300 1.00 88.12 84 LEU A O 1
ATOM 659 N N . ALA A 1 85 ? -7.332 14.587 10.421 1.00 84.62 85 ALA A N 1
ATOM 660 C CA . ALA A 1 85 ? -7.533 13.278 11.044 1.00 84.62 85 ALA A CA 1
ATOM 661 C C . ALA A 1 85 ? -7.738 12.131 10.036 1.00 84.62 85 ALA A C 1
ATOM 663 O O . ALA A 1 85 ? -7.419 10.985 10.355 1.00 84.62 85 ALA A O 1
ATOM 664 N N . TYR A 1 86 ? -8.251 12.458 8.840 1.00 81.88 86 TYR A N 1
ATOM 665 C CA . TYR A 1 86 ? -8.829 11.558 7.828 1.00 81.88 86 TYR A CA 1
ATOM 666 C C . TYR A 1 86 ? -9.852 10.559 8.410 1.00 81.88 86 TYR A C 1
ATOM 668 O O . TYR A 1 86 ? -9.904 10.275 9.601 1.00 81.88 86 TYR A O 1
ATOM 676 N N . GLY A 1 87 ? -10.743 10.040 7.571 1.00 67.25 87 GLY A N 1
ATOM 677 C CA . GLY A 1 87 ? -11.858 9.224 8.046 1.00 67.25 87 GLY A CA 1
ATOM 678 C C . GLY A 1 87 ? -12.413 8.296 6.971 1.00 67.25 87 GLY A C 1
ATOM 679 O O . GLY A 1 87 ? -11.718 8.017 5.989 1.00 67.25 87 GLY A O 1
ATOM 680 N N . PRO A 1 88 ? -13.657 7.817 7.147 1.00 63.16 88 PRO A N 1
ATOM 681 C CA . PRO A 1 88 ? -14.334 6.947 6.189 1.00 63.16 88 PRO A CA 1
ATOM 682 C C . PRO A 1 88 ? -14.265 7.473 4.751 1.00 63.16 88 PRO A C 1
ATOM 684 O O . PRO A 1 88 ? -14.357 8.678 4.516 1.00 63.16 88 PRO A O 1
ATOM 687 N N . GLY A 1 89 ? -14.106 6.562 3.787 1.00 69.12 89 GLY A N 1
ATOM 688 C CA . GLY A 1 89 ? -14.042 6.884 2.356 1.00 69.12 89 GLY A CA 1
ATOM 689 C C . GLY A 1 89 ? -12.650 7.226 1.816 1.00 69.12 89 GLY A C 1
ATOM 690 O O . GLY A 1 89 ? -12.514 7.430 0.614 1.00 69.12 89 GLY A O 1
ATOM 691 N N . ARG A 1 90 ? -11.615 7.267 2.666 1.00 78.00 90 ARG A N 1
ATOM 692 C CA . ARG A 1 90 ? -10.213 7.418 2.231 1.00 78.00 90 ARG A CA 1
ATOM 693 C C . ARG A 1 90 ? -9.360 6.153 2.357 1.00 78.00 90 ARG A C 1
ATOM 695 O O . ARG A 1 90 ? -8.249 6.124 1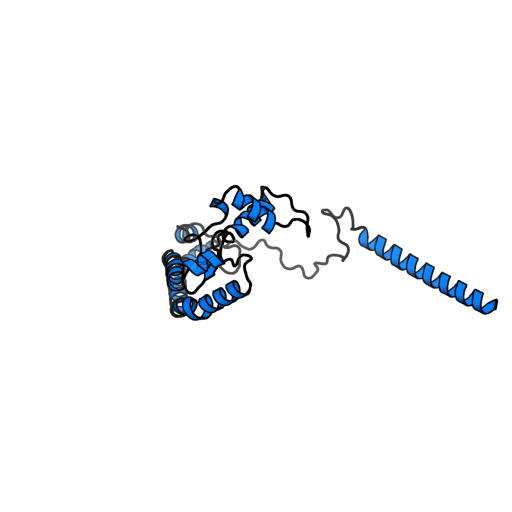.851 1.00 78.00 90 ARG A O 1
ATOM 702 N N . GLY A 1 91 ? -9.892 5.097 2.965 1.00 86.75 91 GLY A N 1
ATOM 703 C CA . GLY A 1 91 ? -9.200 3.822 3.122 1.00 86.75 91 GLY A CA 1
ATOM 704 C C . GLY A 1 91 ? -10.148 2.683 3.492 1.00 86.75 91 GLY A C 1
ATOM 705 O O . GLY A 1 91 ? -11.363 2.877 3.584 1.00 86.75 91 GLY A O 1
ATOM 706 N N . ALA A 1 92 ? -9.570 1.509 3.746 1.00 92.44 92 ALA A N 1
ATOM 707 C CA . ALA A 1 92 ? -10.255 0.297 4.193 1.00 92.44 92 ALA A CA 1
ATOM 708 C C . ALA A 1 92 ? -10.683 0.413 5.672 1.00 92.44 92 ALA A C 1
ATOM 710 O O . ALA A 1 92 ? -10.137 -0.245 6.561 1.00 92.44 92 ALA A O 1
ATOM 711 N N . ILE A 1 93 ? -11.635 1.307 5.941 1.00 93.62 93 ILE A N 1
ATOM 712 C CA . ILE A 1 93 ? -12.107 1.657 7.285 1.00 93.62 93 ILE A CA 1
ATOM 713 C C . ILE A 1 93 ? -13.589 1.308 7.387 1.00 93.62 93 ILE A C 1
ATOM 715 O O . ILE A 1 93 ? -14.415 1.973 6.762 1.00 93.62 93 ILE A O 1
ATOM 719 N N . GLY A 1 94 ? -13.930 0.299 8.186 1.00 95.38 94 GLY A N 1
ATOM 720 C CA . GLY A 1 94 ? -15.325 -0.080 8.399 1.00 95.38 94 GLY A CA 1
ATOM 721 C C . GLY A 1 94 ? -15.538 -1.538 8.799 1.00 95.38 94 GLY A C 1
ATOM 722 O O . GLY A 1 94 ? -14.635 -2.221 9.284 1.00 95.38 94 GLY A O 1
ATOM 723 N N . SER A 1 95 ? -16.766 -1.993 8.586 1.00 97.38 95 SER A N 1
ATOM 724 C CA . SER A 1 95 ? -17.197 -3.387 8.632 1.00 97.38 95 SER A CA 1
ATOM 725 C C . SER A 1 95 ? -16.613 -4.209 7.474 1.00 97.38 95 SER A C 1
ATOM 727 O O . SER A 1 95 ? -16.145 -3.632 6.484 1.00 97.38 95 SER A O 1
ATOM 729 N N . PRO A 1 96 ? -16.673 -5.556 7.537 1.00 98.12 96 PRO A N 1
ATOM 730 C CA . PRO A 1 96 ? -16.228 -6.402 6.435 1.00 98.12 96 PRO A CA 1
ATOM 731 C C . PRO A 1 96 ? -16.874 -6.059 5.093 1.00 98.12 96 PRO A C 1
ATOM 733 O O . PRO A 1 96 ? -16.192 -6.048 4.072 1.00 98.12 96 PRO A O 1
ATOM 736 N N . ASP A 1 97 ? -18.165 -5.727 5.085 1.00 97.69 97 ASP A N 1
ATOM 737 C CA . ASP A 1 97 ? -18.885 -5.399 3.853 1.00 97.69 97 ASP A CA 1
ATOM 738 C C . ASP A 1 97 ? -18.458 -4.049 3.275 1.00 97.69 97 ASP A C 1
ATOM 740 O O . ASP A 1 97 ? -18.209 -3.951 2.071 1.00 97.69 97 ASP A O 1
ATOM 744 N N . THR A 1 98 ? -18.283 -3.035 4.128 1.00 96.31 98 THR A N 1
ATOM 745 C CA . THR A 1 98 ? -17.757 -1.724 3.723 1.00 96.31 98 THR A CA 1
ATOM 746 C C . THR A 1 98 ? -16.361 -1.860 3.113 1.00 96.31 98 THR A C 1
ATOM 748 O O . THR A 1 98 ? -16.090 -1.312 2.043 1.00 96.31 98 THR A O 1
ATOM 751 N N . VAL A 1 99 ? -15.481 -2.647 3.739 1.00 95.81 99 VAL A N 1
ATOM 752 C CA . VAL A 1 99 ? -14.116 -2.862 3.238 1.00 95.81 99 VAL A CA 1
ATOM 753 C C . VAL A 1 99 ? -14.103 -3.693 1.952 1.00 95.81 99 VAL A C 1
ATOM 755 O O . VAL A 1 99 ? -13.369 -3.351 1.027 1.00 95.81 99 VAL A O 1
ATOM 758 N N . ARG A 1 100 ? -14.938 -4.734 1.829 1.00 96.94 100 ARG A N 1
ATOM 759 C CA . ARG A 1 100 ? -15.091 -5.476 0.562 1.00 96.94 100 ARG A CA 1
ATOM 760 C C . ARG A 1 100 ? -15.513 -4.552 -0.567 1.00 96.94 100 ARG A C 1
ATOM 762 O O . ARG A 1 100 ? -14.934 -4.625 -1.645 1.00 96.94 100 ARG A O 1
ATOM 769 N N . GLN A 1 101 ? -16.500 -3.686 -0.334 1.00 96.19 101 GLN A N 1
ATOM 770 C CA . GLN A 1 101 ? -16.955 -2.758 -1.366 1.00 96.19 101 GLN A CA 1
ATOM 771 C C . GLN A 1 101 ? -15.836 -1.801 -1.784 1.00 96.19 101 GLN A C 1
ATOM 773 O O . GLN A 1 101 ? -15.578 -1.665 -2.975 1.00 96.19 101 GLN A O 1
ATOM 778 N N . PHE A 1 102 ? -15.116 -1.231 -0.815 1.00 94.12 102 PHE A N 1
ATOM 779 C CA . PHE A 1 102 ? -13.949 -0.392 -1.082 1.00 94.12 102 PHE A CA 1
ATOM 780 C C . PHE A 1 102 ? -12.919 -1.107 -1.972 1.00 94.12 102 PHE A C 1
ATOM 782 O O . PHE A 1 102 ? -12.501 -0.570 -2.994 1.00 94.12 102 PHE A O 1
ATOM 789 N N . LEU A 1 103 ? -12.542 -2.344 -1.639 1.00 94.62 103 LEU A N 1
ATOM 790 C CA . LEU A 1 103 ? -11.570 -3.117 -2.420 1.00 94.62 103 LEU A CA 1
ATOM 791 C C . LEU A 1 103 ? -12.093 -3.498 -3.816 1.00 94.62 103 LEU A C 1
ATOM 793 O O . LEU A 1 103 ? -11.335 -3.445 -4.783 1.00 94.62 103 LEU A O 1
ATOM 797 N N . ARG A 1 104 ? -13.387 -3.821 -3.948 1.00 95.75 104 ARG A N 1
ATOM 798 C CA . ARG A 1 104 ? -14.032 -4.078 -5.248 1.00 95.75 104 ARG A CA 1
ATOM 799 C C . ARG A 1 104 ? -14.004 -2.849 -6.152 1.00 95.75 104 ARG A C 1
ATOM 801 O O . ARG A 1 104 ? -13.817 -3.003 -7.353 1.00 95.75 104 ARG A O 1
ATOM 808 N N . ASP A 1 105 ? -14.153 -1.646 -5.604 1.00 94.56 105 ASP A N 1
ATOM 809 C CA . ASP A 1 105 ? -14.095 -0.411 -6.395 1.00 94.56 105 ASP A CA 1
ATOM 810 C C . ASP A 1 105 ? -12.680 -0.170 -6.960 1.00 94.56 105 ASP A C 1
ATOM 812 O O . ASP A 1 105 ? -12.526 0.243 -8.116 1.00 94.56 105 ASP A O 1
ATOM 816 N N . TYR A 1 106 ? -11.636 -0.494 -6.187 1.00 93.38 106 TYR A N 1
ATOM 817 C CA . TYR A 1 106 ? -10.244 -0.470 -6.661 1.00 93.38 106 TYR A CA 1
ATOM 818 C C . TYR A 1 106 ? -9.982 -1.542 -7.726 1.00 93.38 106 TYR A C 1
ATOM 820 O O . TYR A 1 106 ? -9.452 -1.228 -8.796 1.00 93.38 106 TYR A O 1
ATOM 828 N N . GLU A 1 107 ? -10.409 -2.781 -7.478 1.00 93.75 107 GLU A N 1
ATOM 829 C CA . GLU A 1 107 ? -10.309 -3.890 -8.436 1.00 93.75 107 GLU A CA 1
ATOM 830 C C . GLU A 1 107 ? -11.022 -3.547 -9.758 1.00 93.75 107 GLU A C 1
ATOM 832 O O . GLU A 1 107 ? -10.446 -3.676 -10.840 1.00 93.75 107 GLU A O 1
ATOM 837 N N . ALA A 1 108 ? -12.247 -3.014 -9.691 1.00 94.00 108 ALA A N 1
ATOM 838 C CA . ALA A 1 108 ? -13.027 -2.592 -10.855 1.00 94.00 108 ALA A CA 1
ATOM 839 C C . ALA A 1 108 ? -12.375 -1.432 -11.625 1.00 94.00 108 ALA A C 1
ATOM 841 O O . ALA A 1 108 ? -12.549 -1.315 -12.841 1.00 94.00 108 ALA A O 1
ATOM 842 N N . SER A 1 109 ? -11.589 -0.599 -10.940 1.00 92.56 109 SER A N 1
ATOM 843 C CA . SER A 1 109 ? -10.786 0.466 -11.554 1.00 92.56 109 SER A CA 1
ATOM 844 C C . SER A 1 109 ? -9.528 -0.061 -12.263 1.00 92.56 109 SER A C 1
ATOM 846 O O . SER A 1 109 ? -8.841 0.701 -12.949 1.00 92.56 109 SER A O 1
ATOM 848 N N . GLY A 1 110 ? -9.236 -1.361 -12.146 1.00 91.75 110 GLY A N 1
ATOM 849 C CA . GLY A 1 110 ? -8.090 -2.025 -12.765 1.00 91.75 110 GLY A CA 1
ATOM 850 C C . GLY A 1 110 ? -6.796 -1.910 -11.963 1.00 91.75 110 GLY A C 1
ATOM 851 O O . GLY A 1 110 ? -5.720 -2.016 -12.554 1.00 91.75 110 GLY A O 1
ATOM 852 N N . VAL A 1 111 ? -6.900 -1.649 -10.656 1.00 94.06 111 VAL A N 1
ATOM 853 C CA . VAL A 1 111 ? -5.781 -1.741 -9.713 1.00 94.06 111 VAL A CA 1
ATOM 854 C C . VAL A 1 111 ? -5.524 -3.211 -9.402 1.00 94.06 111 VAL A C 1
ATOM 856 O O . VAL A 1 111 ? -6.459 -3.960 -9.141 1.00 94.06 111 VAL A O 1
ATOM 859 N N . ASP A 1 112 ? -4.256 -3.608 -9.444 1.00 94.94 112 ASP A N 1
ATOM 860 C CA . ASP A 1 112 ? -3.832 -4.994 -9.237 1.00 94.94 112 ASP A CA 1
ATOM 861 C C . ASP A 1 112 ? -3.384 -5.243 -7.794 1.00 94.94 112 ASP A C 1
ATOM 863 O O . ASP A 1 112 ? -3.553 -6.331 -7.258 1.00 94.94 112 ASP A O 1
ATOM 867 N N . GLU A 1 113 ? -2.800 -4.228 -7.158 1.00 94.75 113 GLU A N 1
ATOM 868 C CA . GLU A 1 113 ? -2.222 -4.335 -5.822 1.00 94.75 113 GLU A CA 1
ATOM 869 C C . GLU A 1 113 ? -2.637 -3.122 -4.984 1.00 94.75 113 GLU A C 1
ATOM 871 O O . GLU A 1 113 ? -2.762 -2.009 -5.500 1.00 94.75 113 GLU A O 1
ATOM 876 N N . ILE A 1 114 ? -2.823 -3.310 -3.678 1.00 93.12 114 ILE A N 1
ATOM 877 C CA . ILE A 1 114 ? -3.103 -2.221 -2.738 1.00 93.12 114 ILE A CA 1
ATOM 878 C C . ILE A 1 114 ? -2.239 -2.370 -1.490 1.00 93.12 114 ILE A C 1
ATOM 880 O O . ILE A 1 114 ? -2.150 -3.451 -0.908 1.00 93.12 114 ILE A O 1
ATOM 884 N N . ILE A 1 115 ? -1.606 -1.278 -1.063 1.00 92.19 115 ILE A N 1
ATOM 885 C CA . ILE A 1 115 ? -0.917 -1.215 0.230 1.00 92.19 115 ILE A CA 1
ATOM 886 C C . ILE A 1 115 ? -1.800 -0.460 1.213 1.00 92.19 115 ILE A C 1
ATOM 888 O O . ILE A 1 115 ? -2.169 0.691 0.985 1.00 92.19 115 ILE A O 1
ATOM 892 N N . LEU A 1 116 ? -2.105 -1.125 2.324 1.00 91.38 116 LEU A N 1
ATOM 893 C CA . LEU A 1 116 ? -2.924 -0.597 3.403 1.00 91.38 116 LEU A CA 1
ATOM 894 C C . LEU A 1 116 ? -2.057 -0.232 4.609 1.00 91.38 116 LEU A C 1
ATOM 896 O O . LEU A 1 116 ? -1.140 -0.965 4.981 1.00 91.38 116 LEU A O 1
ATOM 900 N N . LEU A 1 117 ? -2.365 0.901 5.237 1.00 89.69 117 LEU A N 1
ATOM 901 C CA . LEU A 1 117 ? -1.597 1.447 6.352 1.00 89.69 117 LEU A CA 1
ATOM 902 C C . LEU A 1 117 ? -2.291 1.177 7.688 1.00 89.69 117 LEU A C 1
ATOM 904 O O . LEU A 1 117 ? -3.401 1.641 7.941 1.00 89.69 117 LEU A O 1
ATOM 908 N N . LEU A 1 118 ? -1.598 0.480 8.584 1.00 88.00 118 LEU A N 1
ATOM 909 C CA . LEU A 1 118 ? -1.998 0.351 9.982 1.00 88.00 118 LEU A CA 1
ATOM 910 C C . LEU A 1 118 ? -1.290 1.427 10.804 1.00 88.00 118 LEU A C 1
ATOM 912 O O . LEU A 1 118 ? -0.123 1.291 11.167 1.00 88.00 118 LEU A O 1
ATOM 916 N N . ASN A 1 119 ? -1.998 2.521 11.074 1.00 79.62 119 ASN A N 1
ATOM 917 C CA . ASN A 1 119 ? -1.471 3.611 11.891 1.00 79.62 119 ASN A CA 1
ATOM 918 C C . ASN A 1 119 ? -1.430 3.238 13.387 1.00 79.62 119 ASN A C 1
ATOM 920 O O . ASN A 1 119 ? -2.170 2.348 13.814 1.00 79.62 119 ASN A O 1
ATOM 924 N N . PRO A 1 120 ? -0.595 3.910 14.208 1.00 75.19 120 PRO A N 1
ATOM 925 C CA . PRO A 1 120 ? -0.467 3.610 15.634 1.00 75.19 120 PRO A CA 1
ATOM 926 C C . PRO A 1 120 ? -1.810 3.712 16.364 1.00 75.19 120 PRO A C 1
ATOM 928 O O . PRO A 1 120 ? -2.342 4.807 16.529 1.00 75.19 120 PRO A O 1
ATOM 931 N N . ARG A 1 121 ? -2.355 2.573 16.803 1.00 84.19 121 ARG A N 1
ATOM 932 C CA . ARG A 1 121 ? -3.598 2.430 17.582 1.00 84.19 121 ARG A CA 1
ATOM 933 C C . ARG A 1 121 ? -3.431 1.311 18.614 1.00 84.19 121 ARG A C 1
ATOM 935 O O . ARG A 1 121 ? -2.356 0.723 18.716 1.00 84.19 121 ARG A O 1
ATOM 942 N N . ALA A 1 122 ? -4.479 1.037 19.394 1.00 89.19 122 ALA A N 1
ATOM 943 C CA . ALA A 1 122 ? -4.477 -0.080 20.337 1.00 89.19 122 ALA A CA 1
ATOM 944 C C . ALA A 1 122 ? -4.097 -1.382 19.615 1.00 89.19 122 ALA A C 1
ATOM 946 O O . ALA A 1 122 ? -4.663 -1.697 18.564 1.00 89.19 122 ALA A O 1
ATOM 947 N N . HIS A 1 123 ? -3.133 -2.111 20.179 1.00 92.69 123 HIS A N 1
ATOM 948 C CA . HIS A 1 123 ? -2.573 -3.317 19.576 1.00 92.69 123 HIS A CA 1
ATOM 949 C C . HIS A 1 123 ? -3.665 -4.350 19.286 1.00 92.69 123 HIS A C 1
ATOM 951 O O . HIS A 1 123 ? -3.727 -4.901 18.192 1.00 92.69 123 HIS A O 1
ATOM 957 N N . GLU A 1 124 ? -4.585 -4.534 20.227 1.00 94.31 124 GLU A N 1
ATOM 958 C CA . GLU A 1 124 ? -5.696 -5.478 20.139 1.00 94.31 124 GLU A CA 1
ATOM 959 C C . GLU A 1 124 ? -6.625 -5.140 18.968 1.00 94.31 124 GLU A C 1
ATOM 961 O O . GLU A 1 124 ? -7.036 -6.028 18.226 1.00 94.31 124 GLU A O 1
ATOM 966 N N . GLY A 1 125 ? -6.901 -3.849 18.748 1.00 93.00 125 GLY A N 1
ATOM 967 C CA . GLY A 1 125 ? -7.724 -3.393 17.626 1.00 93.00 125 GLY A CA 1
ATOM 968 C C . GLY A 1 125 ? -7.050 -3.606 16.268 1.00 93.00 125 GLY A C 1
ATOM 969 O O . GLY A 1 125 ? -7.725 -3.939 15.294 1.00 93.00 125 GLY A O 1
ATOM 970 N N . ILE A 1 126 ? -5.722 -3.458 16.209 1.00 94.12 126 ILE A N 1
ATOM 971 C CA . ILE A 1 126 ? -4.928 -3.759 15.010 1.00 94.12 126 ILE A CA 1
ATOM 972 C C . ILE A 1 126 ? -4.956 -5.261 14.720 1.00 94.12 126 ILE A C 1
ATOM 974 O O . ILE A 1 126 ? -5.247 -5.654 13.592 1.00 94.12 126 ILE A O 1
ATOM 978 N N . MET A 1 127 ? -4.696 -6.096 15.726 1.00 96.69 127 MET A N 1
ATOM 979 C CA . MET A 1 127 ? -4.686 -7.550 15.559 1.00 96.69 127 MET A CA 1
ATOM 980 C C . MET A 1 127 ? -6.060 -8.077 15.138 1.00 96.69 127 MET A C 1
ATOM 982 O O . MET A 1 127 ? -6.138 -8.874 14.209 1.00 96.69 127 MET A O 1
ATOM 986 N N . GLU A 1 128 ? -7.146 -7.581 15.739 1.00 96.06 128 GLU A N 1
ATOM 987 C CA . GLU A 1 128 ? -8.503 -7.940 15.311 1.00 96.06 128 GLU A CA 1
ATOM 988 C C . GLU A 1 128 ? -8.796 -7.469 13.877 1.00 96.06 128 GLU A C 1
ATOM 990 O O . GLU A 1 128 ? -9.406 -8.210 13.109 1.00 96.06 128 GLU A O 1
ATOM 995 N N . SER A 1 129 ? -8.321 -6.281 13.477 1.00 96.50 129 SER A N 1
ATOM 996 C CA . SER A 1 129 ? -8.474 -5.806 12.092 1.00 96.50 129 SER A CA 1
ATOM 997 C C . SER A 1 129 ? -7.789 -6.740 11.093 1.00 96.50 129 SER A C 1
ATOM 999 O O . SER A 1 129 ? -8.366 -7.054 10.054 1.00 96.50 129 SER A O 1
ATOM 1001 N N . ILE A 1 130 ? -6.565 -7.185 11.402 1.00 97.31 130 ILE A N 1
ATOM 1002 C CA . ILE A 1 130 ? -5.798 -8.121 10.566 1.00 97.31 130 ILE A CA 1
ATOM 1003 C C . ILE A 1 130 ? -6.506 -9.476 10.496 1.00 97.31 130 ILE A C 1
ATOM 1005 O O . ILE A 1 130 ? -6.624 -10.039 9.410 1.00 97.31 130 ILE A O 1
ATOM 1009 N N . GLU A 1 131 ? -7.010 -9.976 11.626 1.00 98.31 131 GLU A N 1
ATOM 1010 C CA . GLU A 1 131 ? -7.740 -11.244 11.694 1.00 98.31 131 GLU A CA 1
ATOM 1011 C C . GLU A 1 131 ? -8.998 -11.212 10.818 1.00 98.31 131 GLU A C 1
ATOM 1013 O O . GLU A 1 131 ? -9.194 -12.100 9.990 1.00 98.31 131 GLU A O 1
ATOM 1018 N N . ILE A 1 132 ? -9.827 -10.167 10.935 1.00 98.38 132 ILE A N 1
ATOM 1019 C CA . ILE A 1 132 ? -11.041 -10.008 10.116 1.00 98.38 132 ILE A CA 1
ATOM 1020 C C . ILE A 1 132 ? -10.672 -9.849 8.633 1.00 98.38 132 ILE A C 1
ATOM 1022 O O . ILE A 1 132 ? -11.290 -10.472 7.768 1.00 98.38 132 ILE A O 1
ATOM 1026 N N . MET A 1 133 ? -9.643 -9.052 8.325 1.00 97.50 133 MET A N 1
ATOM 1027 C CA . MET A 1 133 ? -9.146 -8.892 6.957 1.00 97.50 133 MET A CA 1
ATOM 1028 C C . MET A 1 133 ? -8.732 -10.236 6.348 1.00 97.50 133 MET A C 1
ATOM 1030 O O . MET A 1 133 ? -9.145 -10.552 5.234 1.00 97.50 133 MET A O 1
ATOM 1034 N N . GLY A 1 134 ? -7.967 -11.046 7.081 1.00 97.75 134 GLY A N 1
ATOM 1035 C CA . GLY A 1 134 ? -7.475 -12.345 6.622 1.00 97.75 134 GLY A CA 1
ATOM 1036 C C . GLY A 1 134 ? -8.547 -13.424 6.510 1.00 97.75 134 GLY A C 1
ATOM 1037 O O . GLY A 1 134 ? -8.564 -14.164 5.530 1.00 97.75 134 GLY A O 1
ATOM 1038 N N . SER A 1 135 ? -9.433 -13.522 7.499 1.00 98.25 135 SER A N 1
ATOM 1039 C CA . SER A 1 135 ? -10.396 -14.626 7.602 1.00 98.25 135 SER A CA 1
ATOM 1040 C C . SER A 1 135 ? -11.721 -14.363 6.886 1.00 98.25 135 SER A C 1
ATOM 1042 O O . SER A 1 135 ? -12.342 -15.308 6.404 1.00 98.25 135 SER A O 1
ATOM 1044 N N . GLU A 1 136 ? -12.160 -13.105 6.788 1.00 98.25 136 GLU A N 1
ATOM 1045 C CA . GLU A 1 136 ? -13.490 -12.764 6.269 1.00 98.25 136 GLU A CA 1
ATOM 1046 C C . GLU A 1 136 ? -13.428 -12.005 4.937 1.00 98.25 136 GLU A C 1
ATOM 1048 O O . GLU A 1 136 ? -14.287 -12.219 4.082 1.00 98.25 136 GLU A O 1
ATOM 1053 N N . ILE A 1 137 ? -12.445 -11.126 4.721 1.00 97.88 137 ILE A N 1
ATOM 1054 C CA . ILE A 1 137 ? -12.417 -10.239 3.541 1.00 97.88 137 ILE A CA 1
ATOM 1055 C C . ILE A 1 137 ? -11.562 -10.816 2.408 1.00 97.88 137 ILE A C 1
ATOM 1057 O O . ILE A 1 137 ? -12.065 -11.019 1.304 1.00 97.88 137 ILE A O 1
ATOM 1061 N N . LEU A 1 138 ? -10.279 -11.086 2.669 1.00 97.12 138 LEU A N 1
ATOM 1062 C CA . LEU A 1 138 ? -9.305 -11.515 1.659 1.00 97.12 138 LEU A CA 1
ATOM 1063 C C . LEU A 1 138 ? -9.685 -12.777 0.864 1.00 97.12 138 LEU A C 1
ATOM 1065 O O . LEU A 1 138 ? -9.390 -12.782 -0.335 1.00 97.12 138 LEU A O 1
ATOM 1069 N N . PRO A 1 139 ? -10.341 -13.812 1.438 1.00 98.06 139 PRO A N 1
ATOM 1070 C CA . PRO A 1 139 ? -10.673 -15.025 0.690 1.00 98.06 139 PRO A CA 1
ATOM 1071 C C . PRO A 1 139 ? -11.450 -14.748 -0.602 1.00 98.06 139 PRO A C 1
ATOM 1073 O O . PRO A 1 139 ? -11.140 -15.325 -1.638 1.00 98.06 139 PRO A O 1
ATOM 1076 N N . GLU A 1 140 ? -12.374 -13.784 -0.576 1.00 95.56 140 GLU A N 1
ATOM 1077 C CA . GLU A 1 140 ? -13.196 -13.406 -1.731 1.00 95.56 140 GLU A CA 1
ATOM 1078 C C . GLU A 1 140 ? -12.363 -12.942 -2.943 1.00 95.56 140 GLU A C 1
ATOM 1080 O O . GLU A 1 140 ? -12.732 -13.184 -4.095 1.00 95.56 140 GLU A O 1
ATOM 1085 N N . PHE A 1 141 ? -11.250 -12.248 -2.692 1.00 95.88 141 PHE A N 1
ATOM 1086 C CA . PHE A 1 141 ? -10.364 -11.717 -3.731 1.00 95.88 141 PHE A CA 1
ATOM 1087 C C . PHE A 1 141 ? -9.375 -12.785 -4.198 1.00 95.88 141 PHE A C 1
ATOM 1089 O O . PHE A 1 141 ? -9.190 -12.966 -5.400 1.00 95.88 141 PHE A O 1
ATOM 1096 N N . ILE A 1 142 ? -8.818 -13.559 -3.260 1.00 95.81 142 ILE A N 1
ATOM 1097 C CA . ILE A 1 142 ? -7.904 -14.672 -3.556 1.00 95.81 142 ILE A CA 1
ATOM 1098 C C . ILE A 1 142 ? -8.573 -15.700 -4.476 1.00 95.81 142 ILE A C 1
ATOM 1100 O O . ILE A 1 142 ? -7.952 -16.160 -5.431 1.00 95.81 142 ILE A O 1
ATOM 1104 N N . GLU A 1 143 ? -9.848 -16.023 -4.240 1.00 95.56 143 GLU A N 1
ATOM 1105 C CA . GLU A 1 143 ? -10.605 -16.998 -5.040 1.00 95.56 143 GLU A CA 1
ATOM 1106 C C . GLU A 1 143 ? -10.648 -16.673 -6.543 1.00 95.56 143 GLU A C 1
ATOM 1108 O O . GLU A 1 143 ? -10.764 -17.582 -7.368 1.00 95.56 143 GLU A O 1
ATOM 1113 N N . ARG A 1 144 ? -10.566 -15.391 -6.919 1.00 94.44 144 ARG A N 1
ATOM 1114 C CA . ARG A 1 144 ? -10.664 -14.939 -8.319 1.00 94.44 144 ARG A CA 1
ATOM 1115 C C . ARG A 1 144 ? -9.372 -14.362 -8.894 1.00 94.44 144 ARG A C 1
ATOM 1117 O O . ARG A 1 144 ? -9.303 -14.195 -10.116 1.00 94.44 144 ARG A O 1
ATOM 1124 N N . ASP A 1 145 ? -8.368 -14.108 -8.057 1.00 95.38 145 ASP A N 1
ATOM 1125 C CA . ASP A 1 145 ? -7.105 -13.470 -8.437 1.00 95.38 145 ASP A CA 1
ATOM 1126 C C . ASP A 1 145 ? -6.372 -14.237 -9.545 1.00 95.38 145 ASP A C 1
ATOM 1128 O O . ASP A 1 145 ? -6.083 -13.673 -10.599 1.00 95.38 145 ASP A O 1
ATOM 1132 N N . GLU A 1 146 ? -6.190 -15.554 -9.393 1.00 95.00 146 GLU A N 1
ATOM 1133 C CA . GLU A 1 146 ? -5.463 -16.380 -10.372 1.00 95.00 146 GLU A CA 1
ATOM 1134 C C . GLU A 1 146 ? -6.029 -16.220 -11.794 1.00 95.00 146 GLU A C 1
ATOM 1136 O O . GLU A 1 146 ? -5.300 -16.038 -12.776 1.00 95.00 146 GLU A O 1
ATOM 1141 N N . LYS A 1 147 ? -7.362 -16.222 -11.911 1.00 95.75 147 LYS A N 1
ATOM 1142 C CA . LYS A 1 147 ? -8.049 -16.042 -13.192 1.00 95.75 147 LYS A CA 1
ATOM 1143 C C . LYS A 1 147 ? -7.867 -14.625 -13.737 1.00 95.75 147 LYS A C 1
ATOM 1145 O O . LYS A 1 147 ? -7.691 -14.468 -14.949 1.00 95.75 147 LYS A O 1
ATOM 1150 N N . ALA A 1 148 ? -7.937 -13.607 -12.881 1.00 94.44 148 ALA A N 1
ATOM 1151 C CA . ALA A 1 148 ? -7.746 -12.212 -13.270 1.00 94.44 148 ALA A CA 1
ATOM 1152 C C . ALA A 1 148 ? -6.312 -11.963 -13.768 1.00 94.44 148 ALA A C 1
ATOM 1154 O O . ALA A 1 148 ? -6.130 -11.405 -14.856 1.00 94.44 148 ALA A O 1
ATOM 1155 N N . VAL A 1 149 ? -5.313 -12.473 -13.044 1.00 96.06 149 VAL A N 1
ATOM 1156 C CA . VAL A 1 149 ? -3.889 -12.419 -13.403 1.00 96.06 149 VAL A CA 1
ATOM 1157 C C . VAL A 1 149 ? -3.644 -13.100 -14.748 1.00 96.06 149 VAL A C 1
ATOM 1159 O O . VAL A 1 149 ? -3.065 -12.488 -15.649 1.00 96.06 149 VAL A O 1
ATOM 1162 N N . ALA A 1 150 ? -4.147 -14.322 -14.946 1.00 96.88 150 ALA A N 1
ATOM 1163 C CA . ALA A 1 150 ? -3.987 -15.046 -16.209 1.00 96.88 150 ALA A CA 1
ATOM 1164 C C . ALA A 1 150 ? -4.648 -14.315 -17.394 1.00 96.88 150 ALA A C 1
ATOM 1166 O O . ALA A 1 150 ? -4.062 -14.196 -18.475 1.00 96.88 150 ALA A O 1
ATOM 1167 N N . ALA A 1 151 ? -5.858 -13.780 -17.200 1.00 96.50 151 ALA A N 1
ATOM 1168 C CA . ALA A 1 151 ? -6.561 -13.020 -18.230 1.00 96.50 151 ALA A CA 1
ATOM 1169 C C . ALA A 1 151 ? -5.819 -11.725 -18.596 1.00 96.50 151 ALA A C 1
ATOM 1171 O O . ALA A 1 151 ? -5.718 -11.376 -19.778 1.00 96.50 151 ALA A O 1
ATOM 1172 N N . LYS A 1 152 ? -5.276 -11.018 -17.599 1.00 96.19 152 LYS A N 1
ATOM 1173 C CA . LYS A 1 152 ? -4.470 -9.814 -17.806 1.00 96.19 152 LYS A CA 1
ATOM 1174 C C . LYS A 1 152 ? -3.163 -10.129 -18.527 1.00 96.19 152 LYS A C 1
ATOM 1176 O O . LYS A 1 152 ? -2.851 -9.426 -19.486 1.00 96.19 152 LYS A O 1
ATOM 1181 N N . ALA A 1 153 ? -2.441 -11.167 -18.109 1.00 96.69 153 ALA A N 1
ATOM 1182 C CA . ALA A 1 153 ? -1.197 -11.592 -18.747 1.00 96.69 153 ALA A CA 1
ATOM 1183 C C . ALA A 1 153 ? -1.417 -11.827 -20.245 1.00 96.69 153 ALA A C 1
ATOM 1185 O O . ALA A 1 153 ? -0.789 -11.164 -21.068 1.00 96.69 153 ALA A O 1
ATOM 1186 N N . LYS A 1 154 ? -2.427 -12.635 -20.594 1.00 98.00 154 LYS A N 1
ATOM 1187 C CA . LYS A 1 154 ? -2.806 -12.895 -21.988 1.00 98.00 154 LYS A CA 1
ATOM 1188 C C . LYS A 1 154 ? -3.177 -11.626 -22.758 1.00 98.00 154 LYS A C 1
ATOM 1190 O O . LYS A 1 154 ? -2.791 -11.452 -23.909 1.00 98.00 154 LYS A O 1
ATOM 1195 N N . ARG A 1 155 ? -3.940 -10.718 -22.141 1.00 96.81 155 ARG A N 1
ATOM 1196 C CA . ARG A 1 155 ? -4.325 -9.437 -22.760 1.00 96.81 155 ARG A CA 1
ATOM 1197 C C . ARG A 1 155 ? -3.113 -8.545 -23.046 1.00 96.81 155 ARG A C 1
ATOM 1199 O O . ARG A 1 155 ? -3.141 -7.796 -24.020 1.00 96.81 155 ARG A O 1
ATOM 1206 N N . LEU A 1 156 ? -2.092 -8.586 -22.190 1.00 97.25 156 LEU A N 1
ATOM 1207 C CA . LEU A 1 156 ? -0.914 -7.726 -22.284 1.00 97.25 156 LEU A CA 1
ATOM 1208 C C . LEU A 1 156 ? 0.245 -8.339 -23.075 1.00 97.25 156 LEU A C 1
ATOM 1210 O O . LEU A 1 156 ? 1.145 -7.585 -23.416 1.00 97.25 156 LEU A O 1
ATOM 1214 N N . GLU A 1 157 ? 0.220 -9.624 -23.436 1.00 97.69 157 GLU A N 1
ATOM 1215 C CA . GLU A 1 157 ? 1.225 -10.269 -24.306 1.00 97.69 157 GLU A CA 1
ATOM 1216 C C . GLU A 1 157 ? 1.658 -9.404 -25.513 1.00 97.69 157 GLU A C 1
ATOM 1218 O O . GLU A 1 157 ? 2.838 -9.053 -25.592 1.00 97.69 157 GLU A O 1
ATOM 1223 N N . PRO A 1 158 ? 0.751 -8.953 -26.409 1.00 97.75 158 PRO A N 1
ATOM 1224 C CA . PRO A 1 158 ? 1.148 -8.140 -27.563 1.00 97.75 158 PRO A CA 1
ATOM 1225 C C . PRO A 1 158 ? 1.641 -6.737 -27.175 1.00 97.75 158 PRO A C 1
ATOM 1227 O O . PRO A 1 158 ? 2.398 -6.110 -27.914 1.00 97.75 158 PRO A O 1
ATOM 1230 N N . VAL A 1 159 ? 1.204 -6.212 -26.028 1.00 97.94 159 VAL A N 1
ATOM 1231 C CA . VAL A 1 159 ? 1.661 -4.913 -25.513 1.00 97.94 159 VAL A CA 1
ATOM 1232 C C . VAL A 1 159 ? 3.089 -5.034 -24.994 1.00 97.94 159 VAL A C 1
ATOM 1234 O O . VAL A 1 159 ? 3.933 -4.202 -25.315 1.00 97.94 159 VAL A O 1
ATOM 1237 N N . ILE A 1 160 ? 3.361 -6.088 -24.226 1.00 97.56 160 ILE A N 1
ATOM 1238 C CA . ILE A 1 160 ? 4.682 -6.406 -23.690 1.00 97.56 160 ILE A CA 1
ATOM 1239 C C . ILE A 1 160 ? 5.668 -6.601 -24.839 1.00 97.56 160 ILE A C 1
ATOM 1241 O O . ILE A 1 160 ? 6.733 -6.001 -24.797 1.00 97.56 160 ILE A O 1
ATOM 1245 N N . GLU A 1 161 ? 5.303 -7.330 -25.898 1.00 97.00 161 GLU A N 1
ATOM 1246 C CA . GLU A 1 161 ? 6.155 -7.502 -27.084 1.00 97.00 161 GLU A CA 1
ATOM 1247 C C . GLU A 1 161 ? 6.529 -6.156 -27.735 1.00 97.00 161 GLU A C 1
ATOM 1249 O O . GLU A 1 161 ? 7.704 -5.887 -27.994 1.00 97.00 161 GLU A O 1
ATOM 1254 N N . LYS A 1 162 ? 5.551 -5.260 -27.935 1.00 97.69 162 LYS A N 1
ATOM 1255 C CA . LYS A 1 162 ? 5.797 -3.911 -28.483 1.00 97.69 162 LYS A CA 1
ATOM 1256 C C . LYS A 1 162 ? 6.704 -3.06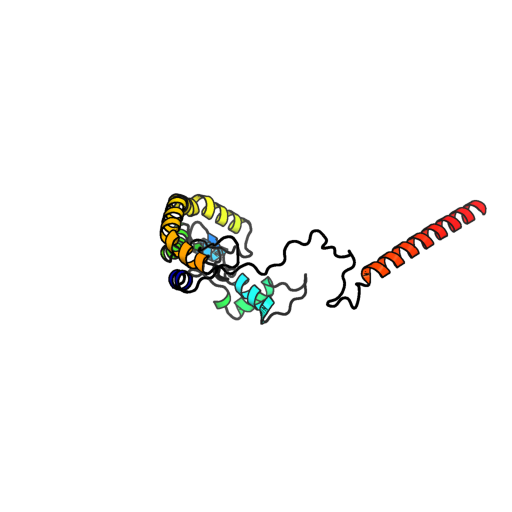7 -27.591 1.00 97.69 162 LYS A C 1
ATOM 1258 O O . LYS A 1 162 ? 7.533 -2.315 -28.099 1.00 97.69 162 LYS A O 1
ATOM 1263 N N . VAL A 1 163 ? 6.509 -3.141 -26.277 1.00 97.94 163 VAL A N 1
ATOM 1264 C CA . VAL A 1 163 ? 7.298 -2.397 -25.288 1.00 97.94 163 VAL A CA 1
ATOM 1265 C C . VAL A 1 163 ? 8.726 -2.942 -25.223 1.00 97.94 163 VAL A C 1
ATOM 1267 O O . VAL A 1 163 ? 9.683 -2.169 -25.264 1.00 97.94 163 VAL A O 1
ATOM 1270 N N . GLU A 1 164 ? 8.879 -4.262 -25.203 1.00 96.69 164 GLU A N 1
ATOM 1271 C CA . GLU A 1 164 ? 10.163 -4.963 -25.191 1.00 96.69 164 GLU A CA 1
ATOM 1272 C C . GLU A 1 164 ? 10.987 -4.666 -26.450 1.00 96.69 164 GLU A C 1
ATOM 1274 O O . GLU A 1 164 ? 12.190 -4.434 -26.356 1.00 96.69 164 GLU A O 1
ATOM 1279 N N . ALA A 1 165 ? 10.347 -4.542 -27.618 1.00 96.50 165 ALA A N 1
ATOM 1280 C CA . ALA A 1 165 ? 11.011 -4.144 -28.863 1.00 96.50 165 ALA A CA 1
ATOM 1281 C C . ALA A 1 165 ? 11.670 -2.748 -28.803 1.00 96.50 165 ALA A C 1
ATOM 1283 O O . ALA A 1 165 ? 12.521 -2.431 -29.635 1.00 96.50 165 ALA A O 1
ATOM 1284 N N . ARG A 1 166 ? 11.305 -1.904 -27.825 1.00 96.50 166 ARG A N 1
ATOM 1285 C CA . ARG A 1 166 ? 11.935 -0.594 -27.570 1.00 96.50 166 ARG A CA 1
ATOM 1286 C C . ARG A 1 166 ? 13.021 -0.642 -26.495 1.00 96.50 166 ARG A C 1
ATOM 1288 O O . ARG A 1 166 ? 13.505 0.420 -26.086 1.00 96.50 166 ARG A O 1
ATOM 1295 N N . ARG A 1 167 ? 13.377 -1.823 -25.981 1.00 95.31 167 ARG A N 1
ATOM 1296 C CA . ARG A 1 167 ? 14.438 -1.975 -24.982 1.00 95.31 167 ARG A CA 1
ATOM 1297 C C . ARG A 1 167 ? 15.763 -1.490 -25.557 1.00 95.31 167 ARG A C 1
ATOM 1299 O O . ARG A 1 167 ? 16.195 -1.913 -26.627 1.00 95.31 167 ARG A O 1
ATOM 1306 N N . ARG A 1 168 ? 16.433 -0.623 -24.802 1.00 93.56 168 ARG A N 1
ATOM 1307 C CA . ARG A 1 168 ? 17.812 -0.233 -25.095 1.00 93.56 168 ARG A CA 1
ATOM 1308 C C . ARG A 1 168 ? 18.782 -1.190 -24.398 1.00 93.56 168 ARG A C 1
ATOM 1310 O O . ARG A 1 168 ? 18.450 -1.692 -23.321 1.00 93.56 168 ARG A O 1
ATOM 1317 N N . PRO A 1 169 ? 19.965 -1.446 -24.982 1.00 89.81 169 PRO A N 1
ATOM 1318 C CA . PRO A 1 169 ? 21.028 -2.156 -24.285 1.00 89.81 169 PRO A CA 1
ATOM 1319 C C . PRO A 1 169 ? 21.307 -1.514 -22.923 1.00 89.81 169 PRO A C 1
ATOM 1321 O O . PRO A 1 169 ? 21.291 -0.289 -22.798 1.00 89.81 169 PRO A O 1
ATOM 1324 N N . SER A 1 170 ? 21.543 -2.342 -21.907 1.00 87.69 170 SER A N 1
ATOM 1325 C CA . SER A 1 170 ? 21.921 -1.848 -20.585 1.00 87.69 170 SER A CA 1
ATOM 1326 C C . SER A 1 170 ? 23.288 -1.175 -20.657 1.00 87.69 170 SER A C 1
ATOM 1328 O O . SER A 1 170 ? 24.254 -1.784 -21.107 1.00 87.69 170 SER A O 1
ATOM 1330 N N . GLU A 1 171 ? 23.367 0.058 -20.166 1.00 88.19 171 GLU A N 1
ATOM 1331 C CA . GLU A 1 171 ? 24.630 0.772 -19.941 1.00 88.19 171 GLU A CA 1
ATOM 1332 C C . GLU A 1 171 ? 25.167 0.553 -18.518 1.00 88.19 171 GLU A C 1
ATOM 1334 O O . GLU A 1 171 ? 26.200 1.111 -18.151 1.00 88.19 171 GLU A O 1
ATOM 1339 N N . ALA A 1 172 ? 24.468 -0.245 -17.697 1.00 86.62 172 ALA A N 1
ATOM 1340 C CA . ALA A 1 172 ? 24.953 -0.588 -16.370 1.00 86.62 172 ALA A CA 1
ATOM 1341 C C . ALA A 1 172 ? 26.317 -1.294 -16.485 1.00 86.62 172 ALA A C 1
ATOM 1343 O O . ALA A 1 172 ? 26.460 -2.197 -17.319 1.00 86.62 172 ALA A O 1
ATOM 1344 N N . PRO A 1 173 ? 27.309 -0.906 -15.666 1.00 87.31 173 PRO A N 1
ATOM 1345 C CA . PRO A 1 173 ? 28.597 -1.573 -15.664 1.00 87.31 173 PRO A CA 1
ATOM 1346 C C . PRO A 1 173 ? 28.412 -3.047 -15.303 1.00 87.31 173 PRO A C 1
ATOM 1348 O O . PRO A 1 173 ? 27.548 -3.406 -14.499 1.00 87.31 173 PRO A O 1
ATOM 1351 N N . LEU A 1 174 ? 29.239 -3.903 -15.903 1.00 87.94 174 LEU A N 1
ATOM 1352 C CA . LEU A 1 174 ? 29.340 -5.286 -15.458 1.00 87.94 174 LEU A CA 1
ATOM 1353 C C . LEU A 1 174 ? 29.808 -5.309 -14.004 1.00 87.94 174 LEU A C 1
ATOM 1355 O O . LEU A 1 174 ? 30.525 -4.407 -13.562 1.00 87.94 174 LEU A O 1
ATOM 1359 N N . PHE A 1 175 ? 29.393 -6.344 -13.275 1.00 89.12 175 PHE A N 1
ATOM 1360 C CA . PHE A 1 175 ? 29.944 -6.587 -11.954 1.00 89.12 175 PHE A CA 1
ATOM 1361 C C . PHE A 1 175 ? 31.466 -6.705 -12.076 1.00 89.12 175 PHE A C 1
ATOM 1363 O O . PHE A 1 175 ? 31.972 -7.513 -12.853 1.00 89.12 175 PHE A O 1
ATOM 1370 N N . ASP A 1 176 ? 32.174 -5.846 -11.354 1.00 91.50 176 ASP A N 1
ATOM 1371 C CA . ASP A 1 176 ? 33.622 -5.868 -11.283 1.00 91.50 176 ASP A CA 1
ATOM 1372 C C . ASP A 1 176 ? 34.013 -6.783 -10.123 1.00 91.50 176 ASP A C 1
ATOM 1374 O O . ASP A 1 176 ? 33.946 -6.384 -8.961 1.00 91.50 176 ASP A O 1
ATOM 1378 N N . ASP A 1 177 ? 34.423 -8.014 -10.439 1.00 93.44 177 ASP A N 1
ATOM 1379 C CA . ASP A 1 177 ? 34.910 -8.989 -9.451 1.00 93.44 177 ASP A CA 1
ATOM 1380 C C . ASP A 1 177 ? 36.140 -8.482 -8.671 1.00 93.44 177 ASP A C 1
ATOM 1382 O O . ASP A 1 177 ? 36.515 -9.059 -7.649 1.00 93.44 177 ASP A O 1
ATOM 1386 N N . THR A 1 178 ? 36.785 -7.407 -9.141 1.00 92.25 178 THR A N 1
ATOM 1387 C CA . THR A 1 178 ? 37.913 -6.749 -8.472 1.00 92.25 178 THR A CA 1
ATOM 1388 C C . THR A 1 178 ? 37.506 -5.522 -7.660 1.00 92.25 178 THR A C 1
ATOM 1390 O O . THR A 1 178 ? 38.352 -4.955 -6.962 1.00 92.25 178 THR A O 1
ATOM 1393 N N . TYR A 1 179 ? 36.230 -5.122 -7.698 1.00 88.06 179 TYR A N 1
ATOM 1394 C CA . TYR A 1 179 ? 35.730 -4.000 -6.917 1.00 88.06 179 TYR A CA 1
ATOM 1395 C C . TYR A 1 179 ? 35.940 -4.268 -5.427 1.00 88.06 179 TYR A C 1
ATOM 1397 O O . TYR A 1 179 ? 35.324 -5.144 -4.820 1.00 88.06 179 TYR A O 1
ATOM 1405 N N . ALA A 1 180 ? 36.807 -3.464 -4.826 1.00 83.81 180 ALA A N 1
ATOM 1406 C CA . ALA A 1 180 ? 37.067 -3.468 -3.403 1.00 83.81 180 ALA A CA 1
ATOM 1407 C C . ALA A 1 180 ? 37.042 -2.031 -2.890 1.00 83.81 180 ALA A C 1
ATOM 1409 O O . ALA A 1 180 ? 37.549 -1.107 -3.528 1.00 83.81 180 ALA A O 1
ATOM 1410 N N . PHE A 1 181 ? 36.483 -1.847 -1.702 1.00 80.00 181 PHE A N 1
ATOM 1411 C CA . PHE A 1 181 ? 36.577 -0.604 -0.954 1.00 80.00 181 PHE A CA 1
ATOM 1412 C C . PHE A 1 181 ? 37.199 -0.905 0.409 1.00 80.00 181 PHE A C 1
ATOM 1414 O O . PHE A 1 181 ? 36.978 -1.964 0.997 1.00 80.00 181 PHE A O 1
ATOM 1421 N N . GLY A 1 182 ? 38.041 0.007 0.894 1.00 75.38 182 GLY A N 1
ATOM 1422 C CA . GLY A 1 182 ? 38.642 -0.122 2.217 1.00 75.38 182 GLY A CA 1
ATOM 1423 C C . GLY A 1 182 ? 37.602 0.075 3.322 1.00 75.38 182 GLY A C 1
ATOM 1424 O O . GLY A 1 182 ? 36.619 0.787 3.139 1.00 75.38 182 GLY A O 1
ATOM 1425 N N . GLY A 1 183 ? 37.846 -0.503 4.499 1.00 71.69 183 GLY A N 1
ATOM 1426 C CA . GLY A 1 183 ? 36.954 -0.368 5.661 1.00 71.69 183 GLY A CA 1
ATOM 1427 C C . GLY A 1 183 ? 36.958 1.012 6.335 1.00 71.69 183 GLY A C 1
ATOM 1428 O O . GLY A 1 183 ? 36.245 1.202 7.311 1.00 71.69 183 GLY A O 1
ATOM 1429 N N . LEU A 1 184 ? 37.764 1.962 5.850 1.00 72.31 184 LEU A N 1
ATOM 1430 C CA . LEU A 1 184 ? 37.802 3.341 6.338 1.00 72.31 184 LEU A CA 1
ATOM 1431 C C . LEU A 1 184 ? 36.855 4.202 5.492 1.00 72.31 184 LEU A C 1
ATOM 1433 O O . LEU A 1 184 ? 37.152 4.419 4.312 1.00 72.31 184 LEU A O 1
ATOM 1437 N N . PRO A 1 185 ? 35.752 4.725 6.063 1.00 69.88 185 PRO A N 1
ATOM 1438 C CA . PRO A 1 185 ? 34.888 5.658 5.358 1.00 69.88 185 PRO A CA 1
ATOM 1439 C C . PRO A 1 185 ? 35.707 6.860 4.885 1.00 69.88 185 PRO A C 1
ATOM 1441 O O . PRO A 1 185 ? 36.380 7.531 5.672 1.00 69.88 185 PRO A O 1
ATOM 1444 N N . THR A 1 186 ? 35.669 7.115 3.581 1.00 69.12 186 THR A N 1
ATOM 1445 C CA . THR A 1 186 ? 36.260 8.308 2.977 1.00 69.12 186 THR A CA 1
ATOM 1446 C C . THR A 1 186 ? 35.155 9.281 2.606 1.00 69.12 186 THR A C 1
ATOM 1448 O O . THR A 1 186 ? 34.070 8.888 2.175 1.00 69.12 186 THR A O 1
ATOM 1451 N N . GLY A 1 187 ? 35.425 10.571 2.783 1.00 68.81 187 GLY A N 1
ATOM 1452 C CA . GLY A 1 187 ? 34.548 11.628 2.307 1.00 68.81 187 GLY A CA 1
ATOM 1453 C C . GLY A 1 187 ? 34.405 11.609 0.786 1.00 68.81 187 GLY A C 1
ATOM 1454 O O . GLY A 1 187 ? 35.264 11.094 0.065 1.00 68.81 187 GLY A O 1
ATOM 1455 N N . GLN A 1 188 ? 33.334 12.222 0.282 1.00 57.94 188 GLN A N 1
ATOM 1456 C CA . GLN A 1 188 ? 33.095 12.350 -1.155 1.00 57.94 188 GLN A CA 1
ATOM 1457 C C . GLN A 1 188 ? 34.319 12.987 -1.850 1.00 57.94 188 GLN A C 1
ATOM 1459 O O . GLN A 1 188 ? 34.783 14.061 -1.466 1.00 57.94 188 GLN A O 1
ATOM 1464 N N . GLY A 1 189 ? 34.880 12.298 -2.850 1.00 72.56 189 GLY A N 1
ATOM 1465 C CA . GLY A 1 189 ? 36.109 12.715 -3.540 1.00 72.56 189 GLY A CA 1
ATOM 1466 C C . GLY A 1 189 ? 37.424 12.273 -2.881 1.00 72.56 189 GLY A C 1
ATOM 1467 O O . GLY A 1 189 ? 38.484 12.698 -3.335 1.00 72.56 189 GLY A O 1
ATOM 1468 N N . GLY A 1 190 ? 37.381 11.448 -1.827 1.00 69.75 190 GLY A N 1
ATOM 1469 C CA . GLY A 1 190 ? 38.551 10.771 -1.249 1.00 69.75 190 GLY A CA 1
ATOM 1470 C C . GLY A 1 190 ? 39.536 11.678 -0.505 1.00 69.75 190 GLY A C 1
ATOM 1471 O O . GLY A 1 190 ? 40.646 11.255 -0.201 1.00 69.75 190 GLY A O 1
ATOM 1472 N N . LYS A 1 191 ? 39.163 12.935 -0.231 1.00 72.25 191 LYS A N 1
ATOM 1473 C CA . LYS A 1 191 ? 40.077 13.953 0.322 1.00 72.25 191 LYS A CA 1
ATOM 1474 C C . LYS A 1 191 ? 40.226 13.917 1.844 1.00 72.25 191 LYS A C 1
ATOM 1476 O O . LYS A 1 191 ? 41.104 14.593 2.369 1.00 72.25 191 LYS A O 1
ATOM 1481 N N . PHE A 1 192 ? 39.379 13.170 2.545 1.00 69.31 192 PHE A N 1
ATOM 1482 C CA . PHE A 1 192 ? 39.486 12.966 3.987 1.00 69.31 192 PHE A CA 1
ATOM 1483 C C . PHE A 1 192 ? 38.944 11.587 4.377 1.00 69.31 192 PHE A C 1
ATOM 1485 O O . PHE A 1 192 ? 38.076 11.042 3.693 1.00 69.31 192 PHE A O 1
ATOM 1492 N N . THR A 1 193 ? 39.465 11.031 5.466 1.00 72.62 193 THR A N 1
ATOM 1493 C CA . THR A 1 193 ? 39.026 9.778 6.097 1.00 72.62 193 THR A CA 1
ATOM 1494 C C . THR A 1 193 ? 38.359 10.087 7.435 1.00 72.62 193 THR A C 1
ATOM 1496 O O . THR A 1 193 ? 38.656 11.111 8.051 1.00 72.62 193 THR A O 1
ATOM 1499 N N . ALA A 1 194 ? 37.441 9.230 7.884 1.00 71.50 194 ALA A N 1
ATOM 1500 C CA . ALA A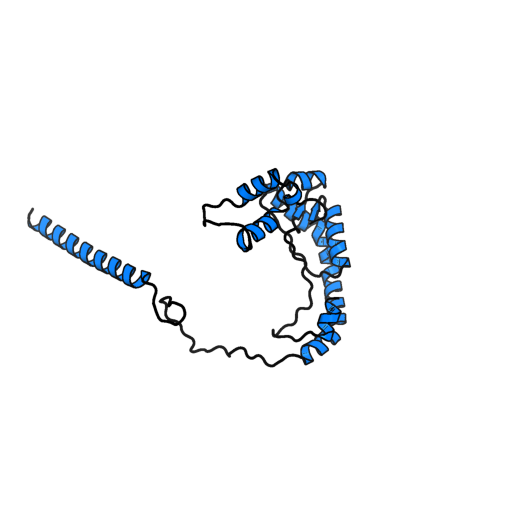 1 194 ? 36.846 9.352 9.216 1.00 71.50 194 ALA A CA 1
ATOM 1501 C C . ALA A 1 194 ? 37.925 9.265 10.317 1.00 71.50 194 ALA A C 1
ATOM 1503 O O . ALA A 1 194 ? 38.807 8.402 10.258 1.00 71.50 194 ALA A O 1
ATOM 1504 N N . SER A 1 195 ? 37.859 10.154 11.315 1.00 74.06 195 SER A N 1
ATOM 1505 C CA . SER A 1 195 ? 38.833 10.224 12.420 1.00 74.06 195 SER A CA 1
ATOM 1506 C C . SER A 1 195 ? 38.592 9.188 13.522 1.00 74.06 195 SER A C 1
ATOM 1508 O O . SER A 1 195 ? 39.510 8.884 14.280 1.00 74.06 195 SER A O 1
ATOM 1510 N N . GLU A 1 196 ? 37.405 8.578 13.539 1.00 69.00 196 GLU A N 1
ATOM 1511 C CA . GLU A 1 196 ? 36.952 7.598 14.536 1.00 69.00 196 GLU A CA 1
ATOM 1512 C C . GLU A 1 196 ? 37.919 6.409 14.683 1.00 69.00 196 GLU A C 1
ATOM 1514 O O . GLU A 1 196 ? 38.104 5.878 15.774 1.00 69.00 196 GLU A O 1
ATOM 1519 N N . ILE A 1 197 ? 38.582 5.994 13.595 1.00 65.75 197 ILE A N 1
ATOM 1520 C CA . ILE A 1 197 ? 39.539 4.881 13.627 1.00 65.75 197 ILE A CA 1
ATOM 1521 C C . ILE A 1 197 ? 40.895 5.306 14.213 1.00 65.75 197 ILE A C 1
ATOM 1523 O O . ILE A 1 197 ? 41.327 4.661 15.168 1.00 65.75 197 ILE A O 1
ATOM 1527 N N . PRO A 1 198 ? 41.587 6.355 13.718 1.00 69.69 198 PRO A N 1
ATOM 1528 C CA . PRO A 1 198 ? 42.775 6.887 14.391 1.00 69.69 198 PRO A CA 1
ATOM 1529 C C . PRO A 1 198 ? 42.574 7.153 15.889 1.00 69.69 198 PRO A C 1
ATOM 1531 O O . PRO A 1 198 ? 43.455 6.828 16.683 1.00 69.69 198 PRO A O 1
ATOM 1534 N N . GLU A 1 199 ? 41.411 7.683 16.268 1.00 74.25 199 GLU A N 1
ATOM 1535 C CA . GLU A 1 199 ? 41.028 7.929 17.661 1.00 74.25 199 GLU A CA 1
ATOM 1536 C C . GLU A 1 199 ? 40.898 6.616 18.452 1.00 74.25 199 GLU A C 1
ATOM 1538 O O . GLU A 1 199 ? 41.562 6.455 19.474 1.00 74.25 199 GLU A O 1
ATOM 1543 N N . ALA A 1 200 ? 40.167 5.621 17.936 1.00 73.00 200 ALA A N 1
ATOM 1544 C CA . ALA A 1 200 ? 40.046 4.311 18.584 1.00 73.00 200 ALA A CA 1
ATOM 1545 C C . ALA A 1 200 ? 41.398 3.581 18.734 1.00 73.00 200 ALA A C 1
ATOM 1547 O O . ALA A 1 200 ? 41.659 2.931 19.748 1.00 73.00 200 ALA A O 1
ATOM 1548 N N . TRP A 1 201 ? 42.294 3.684 17.746 1.00 72.62 201 TRP A N 1
ATOM 1549 C CA . TRP A 1 201 ? 43.647 3.117 17.846 1.00 72.62 201 TRP A CA 1
ATOM 1550 C C . TRP A 1 201 ? 44.502 3.828 18.898 1.00 72.62 201 TRP A C 1
ATOM 1552 O O . TRP A 1 201 ? 45.288 3.167 19.585 1.00 72.62 201 TRP A O 1
ATOM 1562 N N . ALA A 1 202 ? 44.366 5.150 19.026 1.00 79.12 202 ALA A N 1
ATOM 1563 C CA . ALA A 1 202 ? 45.030 5.915 20.074 1.00 79.12 202 ALA A CA 1
ATOM 1564 C C . ALA A 1 202 ? 44.535 5.478 21.461 1.00 79.12 202 ALA A C 1
ATOM 1566 O O . ALA A 1 202 ? 45.362 5.134 22.304 1.00 79.12 202 ALA A O 1
ATOM 1567 N N . GLU A 1 203 ? 43.220 5.354 21.656 1.00 75.50 203 GLU A N 1
ATOM 1568 C CA . GLU A 1 203 ? 42.622 4.876 22.912 1.00 75.50 203 GLU A CA 1
ATOM 1569 C C . GLU A 1 203 ? 43.074 3.454 23.282 1.00 75.50 203 GLU A C 1
ATOM 1571 O O . GLU A 1 203 ? 43.456 3.195 24.426 1.00 75.50 203 GLU A O 1
ATOM 1576 N N . ILE A 1 204 ? 43.101 2.520 22.323 1.00 78.44 204 ILE A N 1
ATOM 1577 C CA . ILE A 1 204 ? 43.581 1.147 22.561 1.00 78.44 204 ILE A CA 1
ATOM 1578 C C . ILE A 1 204 ? 45.055 1.151 22.978 1.00 78.44 204 ILE A C 1
ATOM 1580 O O . ILE A 1 204 ? 45.452 0.419 23.891 1.00 78.44 204 ILE A O 1
ATOM 1584 N N . ASN A 1 205 ? 45.887 1.951 22.311 1.00 82.62 205 ASN A N 1
ATOM 1585 C CA . ASN A 1 205 ? 47.306 2.046 22.641 1.00 82.62 205 ASN A CA 1
ATOM 1586 C C . ASN A 1 205 ? 47.524 2.678 24.019 1.00 82.62 205 ASN A C 1
ATOM 1588 O O . ASN A 1 205 ? 48.318 2.150 24.799 1.00 82.62 205 ASN A O 1
ATOM 1592 N N . GLU A 1 206 ? 46.799 3.744 24.351 1.00 84.38 206 GLU A N 1
ATOM 1593 C CA . GLU A 1 206 ? 46.823 4.349 25.685 1.00 84.38 206 GLU A CA 1
ATOM 1594 C C . GLU A 1 206 ? 46.391 3.349 26.761 1.00 84.38 206 GLU A C 1
ATOM 1596 O O . GLU A 1 206 ? 47.102 3.179 27.754 1.00 84.38 206 GLU A O 1
ATOM 1601 N N . GLY A 1 207 ? 45.307 2.602 26.536 1.00 80.81 207 GLY A N 1
ATOM 1602 C CA . GLY A 1 207 ? 44.846 1.554 27.448 1.00 80.81 207 GLY A CA 1
ATOM 1603 C C . GLY A 1 207 ? 45.893 0.457 27.674 1.00 80.81 207 GLY A C 1
ATOM 1604 O O . GLY A 1 207 ? 46.122 0.035 28.810 1.00 80.81 207 GLY A O 1
ATOM 1605 N N . ARG A 1 208 ? 46.604 0.033 26.621 1.00 80.62 208 ARG A N 1
ATOM 1606 C CA . ARG A 1 208 ? 47.712 -0.938 26.732 1.00 80.62 208 ARG A CA 1
ATOM 1607 C C . ARG A 1 208 ? 48.883 -0.392 27.544 1.00 80.62 208 ARG A C 1
ATOM 1609 O O . ARG A 1 208 ? 49.452 -1.125 28.352 1.00 80.62 208 ARG A O 1
ATOM 1616 N N . VAL A 1 209 ? 49.250 0.872 27.335 1.00 83.81 209 VAL A N 1
ATOM 1617 C CA . VAL A 1 209 ? 50.337 1.529 28.077 1.00 83.81 209 VAL A CA 1
ATOM 1618 C C . VAL A 1 209 ? 49.972 1.667 29.555 1.00 83.81 209 VAL A C 1
ATOM 1620 O O . VAL A 1 209 ? 50.781 1.317 30.414 1.00 83.81 209 VAL A O 1
ATOM 1623 N N . GLN A 1 210 ? 48.748 2.100 29.862 1.00 85.88 210 GLN A N 1
ATOM 1624 C CA . GLN A 1 210 ? 48.258 2.226 31.236 1.00 85.88 210 GLN A CA 1
ATOM 1625 C C . GLN A 1 210 ? 48.207 0.872 31.956 1.00 85.88 210 GLN A C 1
ATOM 1627 O O . GLN A 1 210 ? 48.668 0.773 33.092 1.00 85.88 210 GLN A O 1
ATOM 1632 N N . ALA A 1 211 ? 47.725 -0.186 31.293 1.00 82.31 211 ALA A N 1
ATOM 1633 C CA . ALA A 1 211 ? 47.701 -1.535 31.860 1.00 82.31 211 ALA A CA 1
ATOM 1634 C C . ALA A 1 211 ? 49.114 -2.054 32.182 1.00 82.31 211 ALA A C 1
ATOM 1636 O O . ALA A 1 211 ? 49.354 -2.569 33.274 1.00 82.31 211 ALA A O 1
ATOM 1637 N N . ALA A 1 212 ? 50.071 -1.853 31.270 1.00 84.31 212 ALA A N 1
ATOM 1638 C CA . ALA A 1 212 ? 51.465 -2.238 31.488 1.00 84.31 212 ALA A CA 1
ATOM 1639 C C . ALA A 1 212 ? 52.126 -1.446 32.632 1.00 84.31 212 ALA A C 1
ATOM 1641 O O . ALA A 1 212 ? 52.948 -1.993 33.370 1.00 84.31 212 ALA A O 1
ATOM 1642 N N . GLN A 1 213 ? 51.775 -0.166 32.796 1.00 83.62 213 GLN A N 1
ATOM 1643 C CA . GLN A 1 213 ? 52.270 0.656 33.900 1.00 83.62 213 GLN A CA 1
ATOM 1644 C C . GLN A 1 213 ? 51.678 0.211 35.244 1.00 83.62 213 GLN A C 1
ATOM 1646 O O . GLN A 1 213 ? 52.422 0.017 36.203 1.00 83.62 213 GLN A O 1
ATOM 1651 N N . ALA A 1 214 ? 50.368 -0.041 35.300 1.00 85.75 214 ALA A N 1
ATOM 1652 C CA . ALA A 1 214 ? 49.696 -0.527 36.503 1.00 85.75 214 ALA A CA 1
ATOM 1653 C C . ALA A 1 214 ? 50.256 -1.879 36.978 1.00 85.75 214 ALA A C 1
ATOM 1655 O O . ALA A 1 214 ? 50.449 -2.079 38.178 1.00 85.75 214 ALA A O 1
ATOM 1656 N N . GLU A 1 215 ? 50.572 -2.787 36.048 1.00 87.38 215 GLU A N 1
ATOM 1657 C CA . GLU A 1 215 ? 51.205 -4.070 36.366 1.00 87.38 215 GLU A CA 1
ATOM 1658 C C . GLU A 1 215 ? 52.619 -3.886 36.943 1.00 87.38 215 GLU A C 1
ATOM 1660 O O . GLU A 1 215 ? 52.973 -4.524 37.938 1.00 87.38 215 GLU A O 1
ATOM 1665 N N . LYS A 1 216 ? 53.426 -2.981 36.370 1.00 86.69 216 LYS A N 1
ATOM 1666 C CA . LYS A 1 216 ? 54.752 -2.643 36.915 1.00 86.69 216 LYS A CA 1
ATOM 1667 C C . LYS A 1 216 ? 54.658 -2.059 38.324 1.00 86.69 216 LYS A C 1
ATOM 1669 O O . LYS A 1 216 ? 55.407 -2.485 39.202 1.00 86.69 216 LYS A O 1
ATOM 1674 N N . ASP A 1 217 ? 53.729 -1.136 38.551 1.00 87.62 217 ASP A N 1
ATOM 1675 C CA . ASP A 1 217 ? 53.538 -0.487 39.850 1.00 87.62 217 ASP A CA 1
ATOM 1676 C C . ASP A 1 217 ? 52.985 -1.457 40.907 1.00 87.62 217 ASP A C 1
ATOM 1678 O O . ASP A 1 217 ? 53.267 -1.311 42.097 1.00 87.62 217 ASP A O 1
ATOM 1682 N N . ALA A 1 218 ? 52.188 -2.453 40.506 1.00 84.19 218 ALA A N 1
ATOM 1683 C CA . ALA A 1 218 ? 51.739 -3.530 41.390 1.00 84.19 218 ALA A CA 1
ATOM 1684 C C . ALA A 1 218 ? 52.914 -4.420 41.825 1.00 84.19 218 ALA A C 1
ATOM 1686 O O . ALA A 1 218 ? 53.139 -4.587 43.022 1.00 84.19 218 ALA A O 1
ATOM 1687 N N . ARG A 1 219 ? 53.733 -4.886 40.871 1.00 83.56 219 ARG A N 1
ATOM 1688 C CA . ARG A 1 219 ? 54.932 -5.694 41.165 1.00 83.56 219 ARG A CA 1
ATOM 1689 C C . ARG A 1 219 ? 55.944 -4.947 42.041 1.00 83.56 219 ARG A C 1
ATOM 1691 O O . ARG A 1 219 ? 56.558 -5.544 42.918 1.00 83.56 219 ARG A O 1
ATOM 1698 N N . ALA A 1 220 ? 56.117 -3.642 41.827 1.00 81.75 220 ALA A N 1
ATOM 1699 C CA . ALA A 1 220 ? 57.006 -2.815 42.644 1.00 81.75 220 ALA A CA 1
ATOM 1700 C C . ALA A 1 220 ? 56.502 -2.652 44.090 1.00 81.75 220 ALA A C 1
ATOM 1702 O O . ALA A 1 220 ? 57.306 -2.633 45.019 1.00 81.75 220 ALA A O 1
ATOM 1703 N N . ARG A 1 221 ? 55.179 -2.565 44.290 1.00 79.50 221 ARG A N 1
ATOM 1704 C CA . ARG A 1 221 ? 54.562 -2.512 45.625 1.00 79.50 221 ARG A CA 1
ATOM 1705 C C . ARG A 1 221 ? 54.692 -3.834 46.377 1.00 79.50 221 ARG A C 1
ATOM 1707 O O . ARG A 1 221 ? 55.020 -3.802 47.556 1.00 79.50 221 ARG A O 1
ATOM 1714 N N . GLU A 1 222 ? 54.506 -4.964 45.699 1.00 74.19 222 GLU A N 1
ATOM 1715 C CA . GLU A 1 222 ? 54.728 -6.299 46.279 1.00 74.19 222 GLU A CA 1
ATOM 1716 C C . GLU A 1 222 ? 56.195 -6.527 46.668 1.00 74.19 222 GLU A C 1
ATOM 1718 O O . GLU A 1 222 ? 56.472 -7.113 47.705 1.00 74.19 222 GLU A O 1
ATOM 1723 N N . ALA A 1 223 ? 57.147 -6.021 45.880 1.00 71.75 223 ALA A N 1
ATOM 1724 C CA . ALA A 1 223 ? 58.574 -6.140 46.188 1.00 71.75 223 ALA A CA 1
ATOM 1725 C C . ALA A 1 223 ? 59.052 -5.232 47.339 1.00 71.75 223 ALA A C 1
ATOM 1727 O O . ALA A 1 223 ? 60.163 -5.411 47.837 1.00 71.75 223 ALA A O 1
ATOM 1728 N N . SER A 1 224 ? 58.244 -4.243 47.736 1.00 67.81 224 SER A N 1
ATOM 1729 C CA . SER A 1 224 ? 58.558 -3.281 48.799 1.00 67.81 224 SER A CA 1
ATOM 1730 C C . SER A 1 224 ? 57.784 -3.543 50.103 1.00 67.81 224 SER A C 1
ATOM 1732 O O . SER A 1 224 ? 57.892 -2.726 51.022 1.00 67.81 224 SER A O 1
ATOM 1734 N N . SER A 1 225 ? 57.005 -4.632 50.177 1.00 56.94 225 SER A N 1
ATOM 1735 C CA . SER A 1 225 ? 56.249 -5.081 51.359 1.00 56.94 225 SER A CA 1
ATOM 1736 C C . SER A 1 225 ? 56.931 -6.278 52.012 1.00 56.94 225 SER A C 1
ATOM 1738 O O . SER A 1 225 ? 57.138 -6.244 53.242 1.00 56.94 225 SER A O 1
#

Secondary structure (DSSP, 8-state):
-HHHHHHHH----SSS-----EE--TT-BEEE-SSHHHHHHHHTTGGGHHHHHHHIIIII----TTT--HHHHHHHHHHH-GGGG--TTSSEEESHHHHHHHHHHHHHTT--EE--B--S--HHHHHHHHHHIIIIIHHHHHHHHHHHHHHHHHHHHHHHHHHHTTPPPP-SPPP-TT----SS-B-TTSS-B-THHHHHHHHHHHHHHHHHHHHHHHHHHHTT-